Protein AF-A0A418JL03-F1 (afdb_monomer)

Organism: Staphylococcus hyicus (NCBI:txid1284)

Secondary structure (DSSP, 8-state):
-HHHHHHHHHHHHHHHHHHHHHHHGGG----------------------------HHHHHHHHHT--HHHHHHHHHHHHHHHHHHHHHHHHTHHHHHHHHHHHHHHHHHHHHHHHHHTT--HHHHHHHHHHHHHHHHHHHHHHHS--HHHHHHHHHSPPPP-S-HHHHHHHHHHHHHHHHHHHHHT-SS-HHHHHHHHHHHHHHHHHHHHHHHHSHHHHHHHHHHHHH-HHHHHHHHHHHHHHHHHHHHHHTHHHHHHHHHHHHHHHHHHTT----

Mean predicted aligned error: 14.3 Å

Sequence (276 aa):
MLESNLSIIASTLTIIGFFISIFIKQHSINNSQKINGNNNSIDNHQSFIINENNTYNDVKNLINNQNTENEWLNTFLILGVFLVTITLFIKFNHLIITISCLFTLITSFIIWTKLVKYHLSMRAFLFYAIKYILISSILLTGLFFNPVLVSNLENNLPPLDKSNSISFIISIFTMSTSTYTYLKNLGIPSYETFVIFFRFLSLIFIYLMLYDDIKKNSFLKKTAQFYKNTGRLFFSYFLLSLYLCSVLYLMHFYHFQGFTRTILNPVFDWLGIPHK

Solvent-accessible surface area (backbone atoms only — not comparable to full-atom values): 15772 Å² total; per-residue (Å²): 112,70,65,58,52,48,51,50,50,50,50,53,49,48,54,51,46,51,54,47,50,62,56,55,69,74,63,77,70,89,81,85,77,91,77,92,73,86,90,78,89,80,95,73,94,71,82,83,76,81,78,78,86,70,50,75,65,58,58,50,52,56,62,75,65,60,62,66,69,57,55,54,53,51,49,53,49,51,52,50,50,50,46,45,53,50,37,51,43,47,64,37,42,70,58,53,45,50,50,50,47,53,51,49,51,54,48,48,51,55,49,49,54,47,42,60,76,66,69,56,57,70,68,58,54,51,53,54,50,54,50,51,52,51,53,46,50,50,46,52,49,49,64,74,64,60,54,68,72,53,55,54,49,34,70,70,44,71,76,78,41,81,87,44,74,67,52,29,52,52,30,53,52,53,32,28,55,52,46,50,53,52,47,52,73,66,41,76,70,21,60,73,54,45,36,55,53,30,30,55,49,24,51,50,54,49,52,53,54,53,52,46,54,69,36,66,68,52,35,51,58,58,56,52,41,56,72,73,41,71,69,47,33,52,48,52,51,51,51,50,49,54,51,50,51,51,36,46,47,27,52,46,28,76,80,48,44,68,64,48,45,72,64,44,46,64,53,28,61,73,68,70,47,80,74,108

Radius of gyration: 25.37 Å; Cα contacts (8 Å, |Δi|>4): 147; chains: 1; bounding box: 67×66×54 Å

Nearest PDB structures (foldseek):
  8otz-assembly1_ET  TM=1.578E-01  e=9.272E+00  Bos taurus

Foldseek 3Di:
DVVVVVVVVVVVVVVVVVVVVVVVVVPPPDDDDDDDDDDDDDDDPDDPPPPPPQDPVNVVVVVVPPPCVVVVVVVVVVVLVVLLVLLVCLLCVLVLLVVLLVLLVVLLVLLVVVCVVVVHDVLLVVVSVVLSVLVNVLSVVLNVPPDPLSVVLNVPQDDADPPDPVSRVVSSVSSSVSSVVVVVVVPPPELSNLLSVLLVVLSVLSVVVSVLCSDPVSVVVLSVLCVPDPVSSVVSVVVSVVSSVSSSCSSPVVVVVVVVCVVCVVVCVVVVNDYD

pLDDT: mean 71.65, std 19.2, range [27.62, 95.81]

Structure (mmCIF, N/CA/C/O backbone):
data_AF-A0A418JL03-F1
#
_entry.id   AF-A0A418JL03-F1
#
loop_
_atom_site.group_PDB
_atom_site.id
_atom_site.type_symbol
_atom_site.label_atom_id
_atom_site.label_alt_id
_atom_site.label_comp_id
_atom_site.label_asym_id
_atom_site.label_entity_id
_atom_site.label_seq_id
_atom_site.pdbx_PDB_ins_code
_atom_site.Cartn_x
_atom_site.Cartn_y
_atom_site.Cartn_z
_atom_site.occupancy
_atom_site.B_iso_or_equiv
_atom_site.auth_seq_id
_atom_site.auth_comp_id
_atom_site.auth_asym_id
_atom_site.auth_atom_id
_atom_si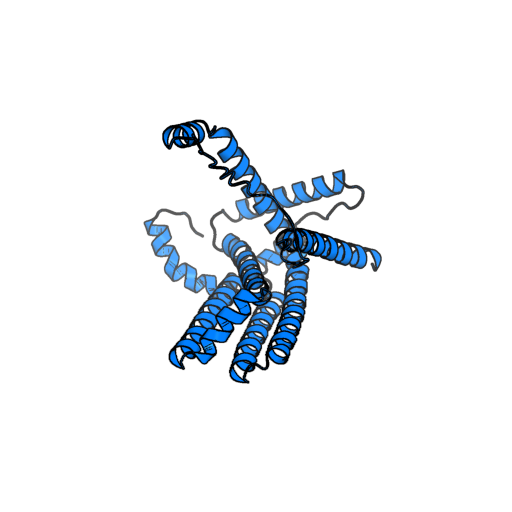te.pdbx_PDB_model_num
ATOM 1 N N . MET A 1 1 ? 25.463 16.126 3.967 1.00 44.91 1 MET A N 1
ATOM 2 C CA . MET A 1 1 ? 24.633 14.949 4.342 1.00 44.91 1 MET A CA 1
ATOM 3 C C . MET A 1 1 ? 23.456 15.329 5.248 1.00 44.91 1 MET A C 1
ATOM 5 O O . MET A 1 1 ? 22.342 14.913 4.958 1.00 44.91 1 MET A O 1
ATOM 9 N N . LEU A 1 2 ? 23.662 16.172 6.273 1.00 27.62 2 LEU A N 1
ATOM 10 C CA . LEU A 1 2 ? 22.590 16.688 7.143 1.00 27.62 2 LEU A CA 1
ATOM 11 C C . LEU A 1 2 ? 21.546 17.533 6.383 1.00 27.62 2 LEU A C 1
ATOM 13 O O . LEU A 1 2 ? 20.353 17.326 6.553 1.00 27.62 2 LEU A O 1
ATOM 17 N N . GLU A 1 3 ? 21.988 18.403 5.470 1.00 31.33 3 GLU A N 1
ATOM 18 C CA . GLU A 1 3 ? 21.116 19.264 4.645 1.00 31.33 3 GLU A CA 1
ATOM 19 C C . GLU A 1 3 ? 20.236 18.475 3.661 1.00 31.33 3 GLU A C 1
ATOM 21 O O . GLU A 1 3 ? 19.086 18.827 3.424 1.00 31.33 3 GLU A O 1
ATOM 26 N N . SER A 1 4 ? 20.741 17.348 3.149 1.00 41.50 4 SER A N 1
ATOM 27 C CA . SER A 1 4 ? 19.986 16.402 2.316 1.00 41.50 4 SER A CA 1
ATOM 28 C C . SER A 1 4 ? 18.828 15.791 3.104 1.00 41.50 4 SER A C 1
ATOM 30 O O . SER A 1 4 ? 17.689 15.808 2.643 1.00 41.50 4 SER A O 1
ATOM 32 N N . ASN A 1 5 ? 19.102 15.328 4.325 1.00 37.09 5 ASN A N 1
ATOM 33 C CA . ASN A 1 5 ? 18.085 14.751 5.198 1.00 37.09 5 ASN A CA 1
ATOM 34 C C . ASN A 1 5 ? 17.099 15.818 5.689 1.00 37.09 5 ASN A C 1
ATOM 36 O O . ASN A 1 5 ? 15.905 15.544 5.750 1.00 37.09 5 ASN A O 1
ATOM 40 N N . LEU A 1 6 ? 17.563 17.047 5.947 1.00 34.16 6 LEU A N 1
ATOM 41 C CA . LEU A 1 6 ? 16.697 18.180 6.276 1.00 34.16 6 LEU A CA 1
ATOM 42 C C . LEU A 1 6 ? 15.778 18.551 5.108 1.00 34.16 6 LEU A C 1
ATOM 44 O O . LEU A 1 6 ? 14.604 18.816 5.333 1.00 34.16 6 LEU A O 1
ATOM 48 N N . SER A 1 7 ? 16.281 18.521 3.868 1.00 29.69 7 SER A N 1
ATOM 49 C CA . SER A 1 7 ? 15.477 18.794 2.670 1.00 29.69 7 SER A CA 1
ATOM 50 C C . SER A 1 7 ? 14.419 17.716 2.434 1.00 29.69 7 SER A C 1
ATOM 52 O O . SER A 1 7 ? 13.283 18.031 2.092 1.00 29.69 7 SER A O 1
ATOM 54 N N . ILE A 1 8 ? 14.754 16.450 2.708 1.00 42.94 8 ILE A N 1
ATOM 55 C CA . ILE A 1 8 ? 13.818 15.329 2.629 1.00 42.94 8 ILE A CA 1
ATOM 56 C C . ILE A 1 8 ? 12.750 15.487 3.711 1.00 42.94 8 ILE A C 1
ATOM 58 O O . ILE A 1 8 ? 11.568 15.483 3.383 1.00 42.94 8 ILE A O 1
ATOM 62 N N . ILE A 1 9 ? 13.147 15.740 4.961 1.00 43.62 9 ILE A N 1
ATOM 63 C CA . ILE A 1 9 ? 12.225 15.986 6.078 1.00 43.62 9 ILE A CA 1
ATOM 64 C C . ILE A 1 9 ? 11.318 17.186 5.771 1.00 43.62 9 ILE A C 1
ATOM 66 O O . ILE A 1 9 ? 10.101 17.071 5.906 1.00 43.62 9 ILE A O 1
ATOM 70 N N . ALA A 1 10 ? 11.869 18.293 5.267 1.00 35.16 10 ALA A N 1
ATOM 71 C CA . ALA A 1 10 ? 11.123 19.487 4.877 1.00 35.16 10 ALA A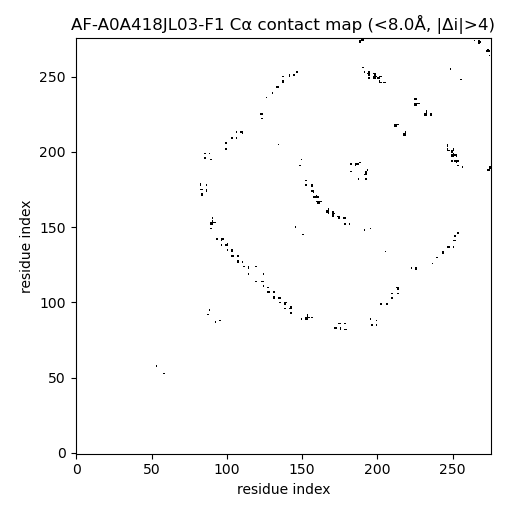 CA 1
ATOM 72 C C . ALA A 1 10 ? 10.156 19.224 3.712 1.00 35.16 10 ALA A C 1
ATOM 74 O O . 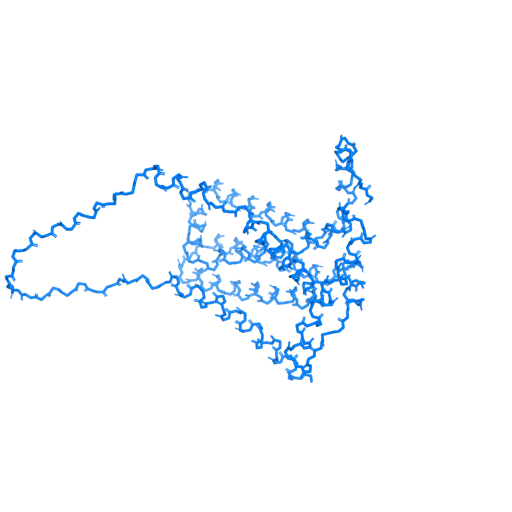ALA A 1 10 ? 9.028 19.716 3.745 1.00 35.16 10 ALA A O 1
ATOM 75 N N . SER A 1 11 ? 10.546 18.411 2.724 1.00 38.22 11 SER A N 1
ATOM 76 C CA . SER A 1 11 ? 9.683 18.009 1.604 1.00 38.22 11 SER A CA 1
ATOM 77 C C . SER A 1 11 ? 8.535 17.100 2.059 1.00 38.22 11 SER A C 1
ATOM 79 O O . SER A 1 11 ? 7.381 17.313 1.694 1.00 38.22 11 SER A O 1
ATOM 81 N N . THR A 1 12 ? 8.798 16.157 2.968 1.00 43.47 12 THR A N 1
ATOM 82 C CA . THR A 1 12 ? 7.741 15.356 3.595 1.00 43.47 12 THR A CA 1
ATOM 83 C C . THR A 1 12 ? 6.833 16.199 4.484 1.00 43.47 12 THR A C 1
ATOM 85 O O . THR A 1 12 ? 5.622 16.014 4.439 1.00 43.47 12 THR A O 1
ATOM 88 N N . LEU A 1 13 ? 7.367 17.171 5.231 1.00 41.66 13 LEU A N 1
ATOM 89 C CA . LEU A 1 13 ? 6.576 18.098 6.047 1.00 41.66 13 LEU A CA 1
ATOM 90 C C . LEU A 1 13 ? 5.724 19.045 5.199 1.00 41.66 13 LEU A C 1
ATOM 92 O O . LEU A 1 13 ? 4.607 19.354 5.599 1.00 41.66 13 LEU A O 1
ATOM 96 N N . THR A 1 14 ? 6.199 19.477 4.029 1.00 43.84 14 THR A N 1
ATOM 97 C CA . THR A 1 14 ? 5.410 20.310 3.105 1.00 43.84 14 THR A CA 1
ATOM 98 C C . THR A 1 14 ? 4.326 19.504 2.405 1.00 43.84 14 THR A C 1
ATOM 100 O O . THR A 1 14 ? 3.201 19.986 2.313 1.00 43.84 14 THR A O 1
ATOM 103 N N . ILE A 1 15 ? 4.598 18.259 2.004 1.00 44.50 15 ILE A N 1
ATOM 104 C CA . ILE A 1 15 ? 3.571 17.355 1.461 1.00 44.50 15 ILE A CA 1
ATOM 105 C C . ILE A 1 15 ? 2.514 17.047 2.533 1.00 44.50 15 ILE A C 1
ATOM 107 O O . ILE A 1 15 ? 1.319 17.204 2.288 1.00 44.50 15 ILE A O 1
ATOM 111 N N . ILE A 1 16 ? 2.935 16.693 3.752 1.00 45.38 16 ILE A N 1
ATOM 112 C CA . ILE A 1 16 ? 2.033 16.465 4.892 1.00 45.38 16 ILE A CA 1
ATOM 113 C C . ILE A 1 16 ? 1.256 17.747 5.229 1.00 45.38 16 ILE A C 1
ATOM 115 O O . ILE A 1 16 ? 0.049 17.684 5.444 1.00 45.38 16 ILE A O 1
ATOM 119 N N . GLY A 1 17 ? 1.905 18.912 5.210 1.00 30.44 17 GLY A N 1
ATOM 120 C CA . GLY A 1 17 ? 1.279 20.218 5.418 1.00 30.44 17 GLY A CA 1
ATOM 121 C C . GLY A 1 17 ? 0.245 20.567 4.346 1.00 30.44 17 GLY A C 1
ATOM 122 O O . GLY A 1 17 ? -0.810 21.109 4.671 1.00 30.44 17 GLY A O 1
ATOM 123 N N . PHE A 1 18 ? 0.487 20.191 3.089 1.00 36.41 18 PHE A N 1
ATOM 124 C CA . PHE A 1 18 ? -0.457 20.376 1.986 1.00 36.41 18 PHE A CA 1
ATOM 125 C C . PHE A 1 18 ? -1.703 19.498 2.168 1.00 36.41 18 PHE A C 1
ATOM 127 O O . PHE A 1 18 ? -2.827 19.995 2.081 1.00 36.41 18 PHE A O 1
ATOM 134 N N . PHE A 1 19 ? -1.524 18.225 2.539 1.00 43.59 19 PHE A N 1
ATOM 135 C CA . PHE A 1 19 ? -2.644 17.337 2.872 1.00 43.59 19 PHE A CA 1
ATOM 136 C C . PHE A 1 19 ? -3.404 17.805 4.120 1.00 43.59 19 PHE A C 1
ATOM 138 O O . PHE A 1 19 ? -4.634 17.817 4.115 1.00 43.59 19 PHE A O 1
ATOM 145 N N . ILE A 1 20 ? -2.706 18.256 5.167 1.00 48.84 20 ILE A N 1
ATOM 146 C CA . ILE A 1 20 ? -3.330 18.824 6.370 1.00 48.84 20 ILE A CA 1
ATOM 147 C C . ILE A 1 20 ? -4.126 20.086 6.024 1.00 48.84 20 ILE A C 1
ATOM 149 O O . ILE A 1 20 ? -5.249 20.220 6.494 1.00 48.84 20 ILE A O 1
ATOM 153 N N . SER A 1 21 ? -3.611 20.980 5.178 1.00 35.69 21 SER A N 1
ATOM 154 C CA . SER A 1 21 ? -4.315 22.205 4.772 1.00 35.69 21 SER A CA 1
ATOM 155 C C . SER A 1 21 ? -5.593 21.899 3.980 1.00 35.69 21 SER A C 1
ATOM 157 O O . SER A 1 21 ? -6.643 22.489 4.244 1.00 35.69 21 SER A O 1
ATOM 159 N N . ILE A 1 22 ? -5.555 20.891 3.099 1.00 43.62 22 ILE A N 1
ATOM 160 C CA . ILE A 1 22 ? -6.742 20.377 2.397 1.00 43.62 22 ILE A CA 1
ATOM 161 C C . ILE A 1 22 ? -7.769 19.794 3.390 1.00 43.62 22 ILE A C 1
ATOM 163 O O . ILE A 1 22 ? -8.970 20.010 3.222 1.00 43.62 22 ILE A O 1
ATOM 167 N N . PHE A 1 23 ? -7.324 19.128 4.465 1.00 42.75 23 PHE A N 1
ATOM 168 C CA . PHE A 1 23 ? -8.217 18.575 5.495 1.00 42.75 23 PHE A CA 1
ATOM 169 C C . PHE A 1 23 ? -8.718 19.592 6.529 1.00 42.75 23 PHE A C 1
ATOM 171 O O . PHE A 1 23 ? -9.845 19.460 7.005 1.00 42.75 23 PHE A O 1
ATOM 178 N N . ILE A 1 24 ? -7.942 20.629 6.853 1.00 41.91 24 ILE A N 1
ATOM 179 C CA . ILE A 1 24 ? -8.365 21.716 7.748 1.00 41.91 24 ILE A CA 1
ATOM 180 C C . ILE A 1 24 ? -9.411 22.595 7.052 1.00 41.91 24 ILE A C 1
ATOM 182 O O . ILE A 1 24 ? -10.383 23.002 7.691 1.00 41.91 24 ILE A O 1
ATOM 186 N N . LYS A 1 25 ? -9.304 22.802 5.730 1.00 33.47 25 LYS A N 1
ATOM 187 C CA . LYS A 1 25 ? -10.313 23.557 4.968 1.00 33.47 25 LYS A CA 1
ATOM 188 C C . LYS A 1 25 ? -11.694 22.884 4.952 1.00 33.47 25 LYS A C 1
ATOM 190 O O . LYS A 1 25 ? -12.693 23.572 4.777 1.00 33.47 25 LYS A O 1
ATOM 195 N N . GLN A 1 26 ? -11.774 21.574 5.211 1.00 38.94 26 GLN A N 1
ATOM 196 C CA . GLN A 1 26 ? -13.041 20.838 5.331 1.00 38.94 26 GLN A CA 1
ATOM 197 C C . GLN A 1 26 ? -13.715 20.932 6.714 1.00 38.94 26 GLN A C 1
ATOM 199 O O . GLN A 1 26 ? -14.817 20.409 6.876 1.00 38.94 26 GLN A O 1
ATOM 204 N N . HIS A 1 27 ? -13.118 21.618 7.699 1.00 40.12 27 HIS A N 1
ATOM 205 C CA . HIS A 1 27 ? -13.672 21.714 9.058 1.00 40.12 27 HIS A CA 1
ATOM 206 C C . HIS A 1 27 ? -14.092 23.115 9.526 1.00 40.12 27 HIS A C 1
ATOM 208 O O . HIS A 1 27 ? -14.470 23.268 10.686 1.00 40.12 27 HIS A O 1
ATOM 214 N N . SER A 1 28 ? -14.184 24.105 8.636 1.00 35.03 28 SER A N 1
ATOM 215 C CA . SER A 1 28 ? -14.931 25.342 8.924 1.00 35.03 28 SER A CA 1
ATOM 216 C C . SER A 1 28 ? -16.444 25.117 8.772 1.00 35.03 28 SER A C 1
ATOM 218 O O . SER A 1 28 ? -17.108 25.736 7.941 1.00 35.03 28 SER A O 1
ATOM 220 N N . ILE A 1 29 ? -17.005 24.207 9.571 1.00 35.62 29 ILE A N 1
ATOM 221 C CA . ILE A 1 29 ? -18.441 24.220 9.850 1.00 35.62 29 ILE A CA 1
ATOM 222 C C . ILE A 1 29 ? -18.633 25.300 10.910 1.00 35.62 29 ILE A C 1
ATOM 224 O O . ILE A 1 29 ? -18.334 25.087 12.085 1.00 35.62 29 ILE A O 1
ATOM 228 N N . ASN A 1 30 ? -19.095 26.469 10.466 1.00 35.06 30 ASN A N 1
ATOM 229 C CA . ASN A 1 30 ? -19.623 27.515 11.331 1.00 35.06 30 ASN A CA 1
ATOM 230 C C . ASN A 1 30 ? -20.710 26.900 12.213 1.00 35.06 30 ASN A C 1
ATOM 232 O O . ASN A 1 30 ? -21.786 26.567 11.724 1.00 35.06 30 ASN A O 1
ATOM 236 N N . ASN A 1 31 ? -20.429 26.729 13.502 1.00 37.56 31 ASN A N 1
ATOM 237 C CA . ASN A 1 31 ? -21.477 26.504 14.483 1.00 37.56 31 ASN A CA 1
ATOM 238 C C . ASN A 1 31 ? -21.058 26.987 15.870 1.00 37.56 31 ASN A C 1
ATOM 240 O O . ASN A 1 31 ? -20.291 26.334 16.574 1.00 37.56 31 ASN A O 1
ATOM 244 N N . SER A 1 32 ? -21.605 28.148 16.226 1.00 35.34 32 SER A N 1
ATOM 245 C CA . SER A 1 32 ? -22.095 28.616 17.536 1.00 35.34 32 SER A CA 1
ATOM 246 C C . SER A 1 32 ? -21.913 30.146 17.550 1.00 35.34 32 SER A C 1
ATOM 248 O O . SER A 1 32 ? -20.909 30.640 17.066 1.00 35.34 32 SER A O 1
ATOM 250 N N . GLN A 1 33 ? -22.853 30.979 17.986 1.00 29.50 33 GLN A N 1
ATOM 251 C CA . GLN A 1 33 ? -23.624 30.883 19.216 1.00 29.50 33 GLN A CA 1
ATOM 252 C C . GLN A 1 33 ? -24.978 31.598 19.070 1.00 29.50 33 GLN A C 1
ATOM 254 O O . GLN A 1 33 ? -25.062 32.708 18.552 1.00 29.50 33 GLN A O 1
ATOM 259 N N . LYS A 1 34 ? -26.031 30.981 19.618 1.00 41.28 34 LYS A N 1
ATOM 260 C CA . LYS A 1 34 ? -27.209 31.706 20.103 1.00 41.28 34 LYS A CA 1
ATOM 261 C C . LYS A 1 34 ? -26.754 32.644 21.222 1.00 41.28 34 LYS A C 1
ATOM 263 O O . LYS A 1 34 ? -26.300 32.161 22.257 1.00 41.28 34 LYS A O 1
ATOM 268 N N . ILE A 1 35 ? -26.945 33.945 21.038 1.00 32.19 35 ILE A N 1
ATOM 269 C CA . ILE A 1 35 ? -27.072 34.896 22.141 1.00 32.19 35 ILE A CA 1
ATOM 270 C C . ILE A 1 35 ? -28.553 35.267 22.191 1.00 32.19 35 ILE A C 1
ATOM 272 O O . ILE A 1 35 ? -29.050 35.980 21.326 1.00 32.19 35 ILE A O 1
ATOM 276 N N . ASN A 1 36 ? -29.263 34.732 23.185 1.00 37.22 36 ASN A N 1
ATOM 277 C CA . ASN A 1 36 ? -30.541 35.293 23.605 1.00 37.22 36 ASN A CA 1
ATOM 278 C C . ASN A 1 36 ? -30.226 36.553 24.419 1.00 37.22 36 ASN A C 1
ATOM 280 O O . ASN A 1 36 ? -29.749 36.457 25.548 1.00 37.22 36 ASN A O 1
ATOM 284 N N . GLY A 1 37 ? -30.486 37.713 23.822 1.00 30.53 37 GLY A N 1
ATOM 285 C CA . GLY A 1 37 ? -30.529 39.022 24.463 1.00 30.53 37 GLY A CA 1
ATOM 286 C C . GLY A 1 37 ? -31.824 39.714 24.038 1.00 30.53 37 GLY A C 1
ATOM 287 O O . GLY A 1 37 ? -32.214 39.650 22.880 1.00 30.53 37 GLY A O 1
ATOM 288 N N . ASN A 1 38 ? -32.520 40.268 25.016 1.00 35.31 38 ASN A N 1
ATOM 289 C CA . ASN A 1 38 ? -33.939 40.605 25.039 1.00 35.31 38 ASN A CA 1
ATOM 290 C C . ASN A 1 38 ? -34.387 41.771 24.118 1.00 35.31 38 ASN A C 1
ATOM 292 O O . ASN A 1 38 ? -33.626 42.706 23.903 1.00 35.31 38 ASN A O 1
ATOM 296 N N . ASN A 1 39 ? -35.672 41.728 23.727 1.00 41.69 39 ASN A N 1
ATOM 297 C CA . ASN A 1 39 ? -36.597 42.817 23.350 1.00 41.69 39 ASN A CA 1
ATOM 298 C C . ASN A 1 39 ? -36.205 43.857 22.279 1.00 41.69 39 ASN A C 1
ATOM 300 O O . ASN A 1 39 ? -35.607 44.881 22.590 1.00 41.69 39 ASN A O 1
ATOM 304 N N . ASN A 1 40 ? -36.722 43.695 21.056 1.00 37.00 40 ASN A N 1
ATOM 305 C CA . ASN A 1 40 ? -37.878 44.440 20.514 1.00 37.00 40 ASN A CA 1
ATOM 306 C C . ASN A 1 40 ? -37.927 44.338 18.981 1.00 37.00 40 ASN A C 1
ATOM 308 O O . ASN A 1 40 ? -36.906 44.465 18.321 1.00 37.00 40 ASN A O 1
ATOM 312 N N . SER A 1 41 ? -39.154 44.189 18.467 1.00 43.59 41 SER A N 1
ATOM 313 C CA . SER A 1 41 ? -39.628 44.507 17.109 1.00 43.59 41 SER A CA 1
ATOM 314 C C . SER A 1 41 ? -38.827 43.983 15.909 1.00 43.59 41 SER A C 1
ATOM 316 O O . SER A 1 41 ? -37.722 44.438 15.639 1.00 43.59 41 SER A O 1
ATOM 318 N N . ILE A 1 42 ? -39.474 43.145 15.098 1.00 34.75 42 ILE A N 1
ATOM 319 C CA . ILE A 1 42 ? -39.855 43.427 13.699 1.00 34.75 42 ILE A CA 1
ATOM 320 C C . ILE A 1 42 ? -40.356 42.096 13.121 1.00 34.75 42 ILE A C 1
ATOM 322 O O . ILE A 1 42 ? -39.578 41.172 12.887 1.00 34.75 42 ILE A O 1
ATOM 326 N N . ASP A 1 43 ? -41.668 42.003 12.906 1.00 45.38 43 ASP A N 1
ATOM 327 C CA . ASP A 1 43 ? -42.237 41.010 12.001 1.00 45.38 43 ASP A CA 1
ATOM 328 C C . ASP A 1 43 ? -41.741 41.327 10.589 1.00 45.38 43 ASP A C 1
ATOM 330 O O . ASP A 1 43 ? -42.122 42.334 9.999 1.00 45.38 43 ASP A O 1
ATOM 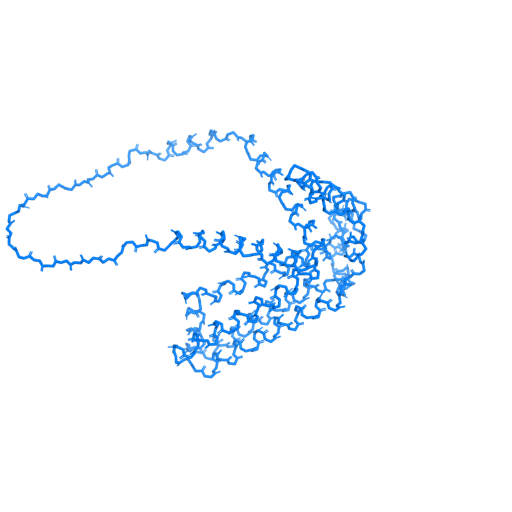334 N N . ASN A 1 44 ? -40.886 40.466 10.044 1.00 37.72 44 ASN A N 1
ATOM 335 C CA . ASN A 1 44 ? -40.641 40.401 8.610 1.00 37.72 44 ASN A CA 1
ATOM 336 C C . ASN A 1 44 ? -40.579 38.933 8.192 1.00 37.72 44 ASN A C 1
ATOM 338 O O . ASN A 1 44 ? -39.520 38.308 8.122 1.00 37.72 44 ASN A O 1
ATOM 342 N N . HIS A 1 45 ? -41.750 38.382 7.881 1.00 42.44 45 HIS A N 1
ATOM 343 C CA . HIS A 1 45 ? -41.854 37.209 7.026 1.00 42.44 45 HIS A CA 1
ATOM 344 C C . HIS A 1 45 ? -41.469 37.606 5.592 1.00 42.44 45 HIS A C 1
ATOM 346 O O . HIS A 1 45 ? -42.317 37.940 4.772 1.00 42.44 45 HIS A O 1
ATOM 352 N N . GLN A 1 46 ? -40.177 37.541 5.275 1.00 37.97 46 GLN A N 1
ATOM 353 C CA . GLN A 1 46 ? -39.712 37.353 3.902 1.00 37.97 46 GLN A CA 1
ATOM 354 C C . GLN A 1 46 ? -39.161 35.936 3.779 1.00 37.97 46 GLN A C 1
ATOM 356 O O . GLN A 1 46 ? -38.001 35.653 4.075 1.00 37.97 46 GLN A O 1
ATOM 361 N N . SER A 1 47 ? -40.025 35.018 3.348 1.00 36.03 47 SER A N 1
ATOM 362 C CA . SER A 1 47 ? -39.590 33.735 2.814 1.00 36.03 47 SER A CA 1
ATOM 363 C C . SER A 1 47 ? -38.866 33.989 1.491 1.00 36.03 47 SER A C 1
ATOM 365 O O . SER A 1 47 ? -39.505 34.256 0.473 1.00 36.03 47 SER A O 1
ATOM 367 N N . PHE A 1 48 ? -37.538 33.901 1.492 1.00 33.62 48 PHE A N 1
ATOM 368 C CA . PHE A 1 48 ? -36.786 33.725 0.255 1.00 33.62 48 PHE A CA 1
ATOM 369 C C . PHE A 1 48 ? -37.078 32.322 -0.282 1.00 33.62 48 PHE A C 1
ATOM 371 O O . PHE A 1 48 ? -36.479 31.336 0.142 1.00 33.62 48 PHE A O 1
ATOM 378 N N . ILE A 1 49 ? -38.034 32.235 -1.202 1.00 37.41 49 ILE A N 1
ATOM 379 C CA . ILE A 1 49 ? -38.176 31.082 -2.085 1.00 37.41 49 ILE A CA 1
ATOM 380 C C . ILE A 1 49 ? -37.144 31.284 -3.194 1.00 37.41 49 ILE A C 1
ATOM 382 O O . ILE A 1 49 ? -37.314 32.134 -4.066 1.00 37.41 49 ILE A O 1
ATOM 386 N N . ILE A 1 50 ? -36.046 30.532 -3.141 1.00 38.81 50 ILE A N 1
ATOM 387 C CA . ILE A 1 50 ? -35.148 30.394 -4.286 1.00 38.81 50 ILE A CA 1
ATOM 388 C C . ILE A 1 50 ? -35.835 29.410 -5.234 1.00 38.81 50 ILE A C 1
ATOM 390 O O . ILE A 1 50 ? -35.754 28.200 -5.042 1.00 38.81 50 ILE A O 1
ATOM 394 N N . ASN A 1 51 ? -36.554 29.924 -6.232 1.00 40.81 51 ASN A N 1
ATOM 395 C CA . ASN A 1 51 ? -36.961 29.108 -7.371 1.00 40.81 51 ASN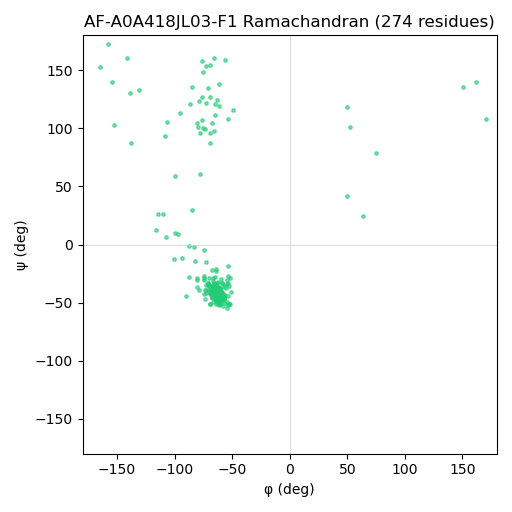 A CA 1
ATOM 396 C C . ASN A 1 51 ? -35.716 28.863 -8.234 1.00 40.81 51 ASN A C 1
ATOM 398 O O . ASN A 1 51 ? -35.312 29.729 -9.010 1.00 40.81 51 ASN A O 1
ATOM 402 N N . GLU A 1 52 ? -35.097 27.689 -8.092 1.00 40.28 52 GLU A N 1
ATOM 403 C CA . GLU A 1 52 ? -34.165 27.172 -9.097 1.00 40.28 52 GLU A CA 1
ATOM 404 C C . GLU A 1 52 ? -34.955 26.878 -10.377 1.00 40.28 52 GLU A C 1
ATOM 406 O O . GLU A 1 52 ? -35.598 25.843 -10.518 1.00 40.28 52 GLU A O 1
ATOM 411 N N . ASN A 1 53 ? -34.919 27.818 -11.317 1.00 46.00 53 ASN A N 1
ATOM 412 C CA . ASN A 1 53 ? -35.594 27.716 -12.610 1.00 46.00 53 ASN A CA 1
ATOM 413 C C . ASN A 1 53 ? -34.759 26.951 -13.656 1.00 46.00 53 ASN A C 1
ATOM 415 O O . ASN A 1 53 ? -34.864 27.229 -14.846 1.00 46.00 53 ASN A O 1
ATOM 419 N N . ASN A 1 54 ? -33.925 25.999 -13.231 1.00 47.00 54 ASN A N 1
ATOM 420 C CA . ASN A 1 54 ? -33.193 25.141 -14.159 1.00 47.00 54 ASN A CA 1
ATOM 421 C C . ASN A 1 54 ? -33.980 23.849 -14.347 1.00 47.00 54 ASN A C 1
ATOM 423 O O . ASN A 1 54 ? -34.131 23.049 -13.422 1.00 47.00 54 ASN A O 1
ATOM 427 N N . THR A 1 55 ? -34.498 23.640 -15.553 1.00 54.94 55 THR A N 1
ATOM 428 C CA . THR A 1 55 ? -35.186 22.393 -15.880 1.00 54.94 55 THR A CA 1
ATOM 429 C C . THR A 1 55 ? -34.173 21.270 -16.108 1.00 54.94 55 THR A C 1
ATOM 431 O O . THR A 1 55 ? -33.013 21.499 -16.449 1.00 54.94 55 THR A O 1
ATOM 434 N N . TYR A 1 56 ? -34.610 20.015 -15.971 1.00 51.22 56 TYR A N 1
ATOM 435 C CA . TYR A 1 56 ? -33.796 18.836 -16.303 1.00 51.22 56 TYR A CA 1
ATOM 436 C C . TYR A 1 56 ? -33.189 18.911 -17.721 1.00 51.22 56 TYR A C 1
ATOM 438 O O . TYR A 1 56 ? -32.093 18.403 -17.956 1.00 51.22 56 TYR A O 1
ATOM 446 N N . ASN A 1 57 ? -33.858 19.600 -18.653 1.00 57.59 57 ASN A N 1
ATOM 447 C CA . ASN A 1 57 ? -33.366 19.822 -20.011 1.00 57.59 57 ASN A CA 1
ATOM 448 C C . ASN A 1 57 ? -32.172 20.792 -20.082 1.00 57.59 57 ASN A C 1
ATOM 450 O O . ASN A 1 57 ? -31.316 20.606 -20.945 1.00 57.59 57 ASN A O 1
ATOM 454 N N . ASP A 1 58 ? -32.051 21.749 -19.159 1.00 54.53 58 ASP A N 1
ATOM 455 C CA . ASP A 1 58 ? -30.905 22.670 -19.090 1.00 54.53 58 ASP A CA 1
ATOM 456 C C . ASP A 1 58 ? -29.645 21.953 -18.583 1.00 54.53 58 ASP A C 1
ATOM 458 O O . ASP A 1 58 ? -28.555 22.118 -19.133 1.00 54.53 58 ASP A O 1
ATOM 462 N N . VAL A 1 59 ? -29.802 21.055 -17.602 1.00 53.44 59 VAL A N 1
ATOM 463 C CA . VAL A 1 59 ? -28.718 20.181 -17.114 1.00 53.44 59 VAL A CA 1
ATOM 464 C C . VAL A 1 59 ? -28.324 19.146 -18.175 1.00 53.44 59 VAL A C 1
ATOM 466 O O . VAL A 1 59 ? -27.139 18.891 -18.388 1.00 53.44 59 VAL A O 1
ATOM 469 N N . LYS A 1 60 ? -29.297 18.585 -18.901 1.00 50.16 60 LYS A N 1
ATOM 470 C CA . LYS A 1 60 ? -29.055 17.635 -19.998 1.00 50.16 60 LYS A CA 1
ATOM 471 C C . LYS A 1 60 ? -28.322 18.279 -21.184 1.00 50.16 60 LYS A C 1
ATOM 473 O O . LYS A 1 60 ? -27.443 17.644 -21.763 1.00 50.16 60 LYS A O 1
ATOM 478 N N . ASN A 1 61 ? -28.623 19.538 -21.511 1.00 52.69 61 ASN A N 1
ATOM 479 C CA . ASN A 1 61 ? -27.909 20.290 -22.548 1.00 52.69 61 ASN A CA 1
ATOM 480 C C . ASN A 1 61 ? -26.478 20.667 -22.129 1.00 52.69 61 ASN A C 1
ATOM 482 O O . ASN A 1 61 ? -25.588 20.650 -22.974 1.00 52.69 61 ASN A O 1
ATOM 486 N N . LEU A 1 62 ? -26.225 20.929 -20.841 1.00 53.00 62 LEU A N 1
ATOM 487 C CA . LEU A 1 62 ? -24.869 21.130 -20.308 1.00 53.00 62 LEU A CA 1
ATOM 488 C C . LEU A 1 62 ? -24.012 19.854 -20.357 1.00 53.00 62 LEU A C 1
ATOM 490 O O . LEU A 1 62 ? -22.818 19.939 -20.632 1.00 53.00 62 LEU A O 1
ATOM 494 N N . ILE A 1 63 ? -24.613 18.681 -20.136 1.00 52.88 63 ILE A N 1
ATOM 495 C CA . ILE A 1 63 ? -23.930 17.378 -20.238 1.00 52.88 63 ILE A CA 1
ATOM 496 C C . ILE A 1 63 ? -23.598 17.040 -21.702 1.00 52.88 63 ILE A C 1
ATOM 498 O O . ILE A 1 63 ? -22.508 16.556 -21.984 1.00 52.88 63 ILE A O 1
ATOM 502 N N . ASN A 1 64 ? -24.486 17.362 -22.649 1.00 49.62 64 ASN A N 1
ATOM 503 C CA . ASN A 1 64 ? -24.247 17.131 -24.080 1.00 49.62 64 ASN A CA 1
ATOM 504 C C . ASN A 1 64 ? -23.213 18.083 -24.713 1.00 49.62 64 ASN A C 1
ATOM 506 O O . ASN A 1 64 ? -22.739 17.800 -25.810 1.00 49.62 64 ASN A O 1
ATOM 510 N N . ASN A 1 65 ? -22.863 19.189 -24.047 1.00 46.66 65 ASN A N 1
ATOM 511 C CA . ASN A 1 65 ? -21.885 20.173 -24.529 1.00 46.66 65 ASN A CA 1
ATOM 512 C C . ASN A 1 65 ? -20.489 20.001 -23.896 1.00 46.66 65 ASN A C 1
ATOM 514 O O . ASN A 1 65 ? -19.624 20.867 -24.043 1.00 46.66 65 ASN A O 1
ATOM 518 N N . GLN A 1 66 ? -20.252 18.905 -23.166 1.00 47.38 66 GLN A N 1
ATOM 519 C CA . GLN A 1 66 ? -18.914 18.563 -22.692 1.00 47.38 66 GLN A CA 1
ATOM 520 C C . GLN A 1 66 ? -18.092 18.011 -23.861 1.00 47.38 66 GLN A C 1
ATOM 522 O O . GLN A 1 66 ? -18.214 16.851 -24.240 1.00 47.38 66 GLN A O 1
ATOM 527 N N . ASN A 1 67 ? -17.247 18.871 -24.435 1.00 48.44 67 ASN A N 1
ATOM 528 C CA . ASN A 1 67 ? -16.225 18.484 -25.402 1.00 48.44 67 ASN A CA 1
ATOM 529 C C . ASN A 1 67 ? -15.412 17.292 -24.867 1.00 48.44 67 ASN A C 1
ATOM 531 O O . ASN A 1 67 ? -14.645 17.430 -23.910 1.00 48.44 67 ASN A O 1
ATOM 535 N N . THR A 1 68 ? -15.510 16.151 -25.549 1.00 53.09 68 THR A N 1
ATOM 536 C CA . THR A 1 68 ? -14.685 14.951 -25.333 1.00 53.09 68 THR A CA 1
ATOM 537 C C . THR A 1 68 ? -13.176 15.232 -25.393 1.00 53.09 68 THR A C 1
ATOM 539 O O . THR A 1 68 ? -12.390 14.453 -24.862 1.00 53.09 68 THR A O 1
ATOM 542 N N . GLU A 1 69 ? -12.735 16.357 -25.973 1.00 50.25 69 GLU A N 1
ATOM 543 C CA . GLU A 1 69 ? -11.324 16.788 -25.973 1.00 50.25 69 GLU A CA 1
ATOM 544 C C . GLU A 1 69 ? -10.731 16.936 -24.563 1.00 50.25 69 GLU A C 1
ATOM 546 O O . GLU A 1 69 ? -9.576 16.564 -24.338 1.00 50.25 69 GLU A O 1
ATOM 551 N N . ASN A 1 70 ? -11.517 17.410 -23.590 1.00 55.56 70 ASN A N 1
ATOM 552 C CA . ASN A 1 70 ? -11.036 17.557 -22.216 1.00 55.56 70 ASN A CA 1
ATOM 553 C C . ASN A 1 70 ? -10.924 16.214 -21.486 1.00 55.56 70 ASN A C 1
ATOM 555 O O . ASN A 1 70 ? -10.082 16.080 -20.601 1.00 55.56 70 ASN A O 1
ATOM 559 N N . GLU A 1 71 ? -11.716 15.205 -21.852 1.00 53.31 71 GLU A N 1
ATOM 560 C CA . GLU A 1 71 ? -11.649 13.881 -21.222 1.00 53.31 71 GLU A CA 1
ATOM 561 C C . GLU A 1 71 ? -10.364 13.141 -21.599 1.00 53.31 71 GLU A C 1
ATOM 563 O O . GLU A 1 71 ? -9.699 12.571 -20.728 1.00 53.31 71 GLU A O 1
ATOM 568 N N . TRP A 1 72 ? -9.957 13.205 -22.871 1.00 54.19 72 TRP A N 1
ATOM 569 C CA . TRP A 1 72 ? -8.697 12.616 -23.328 1.00 54.19 72 TRP A CA 1
ATOM 570 C C . TRP A 1 72 ? -7.490 13.311 -22.699 1.00 54.19 72 TRP A C 1
ATOM 572 O O . TRP A 1 72 ? -6.615 12.633 -22.160 1.00 54.19 72 TRP A O 1
ATOM 582 N N . LEU A 1 73 ? -7.460 14.648 -22.685 1.00 49.97 73 LEU A N 1
ATOM 583 C CA . LEU A 1 73 ? -6.400 15.416 -22.020 1.00 49.97 73 LEU A CA 1
ATOM 584 C C . LEU A 1 73 ? -6.311 15.103 -20.523 1.00 49.97 73 LEU A C 1
ATOM 586 O O . LEU A 1 73 ? -5.215 14.891 -20.003 1.00 49.97 73 LEU A O 1
ATOM 590 N N . ASN A 1 74 ? -7.451 15.013 -19.837 1.00 50.12 74 ASN A N 1
ATOM 591 C CA . ASN A 1 74 ? -7.490 14.663 -18.421 1.00 50.12 74 ASN A CA 1
ATOM 592 C C . ASN A 1 74 ? -7.002 13.220 -18.191 1.00 50.12 74 ASN A C 1
ATOM 594 O O . ASN A 1 74 ? -6.234 12.964 -17.268 1.00 50.12 74 ASN A O 1
ATOM 598 N N . THR A 1 75 ? -7.349 12.288 -19.083 1.00 54.94 75 THR A N 1
ATOM 599 C CA . THR A 1 75 ? -6.871 10.896 -19.035 1.00 54.94 75 THR A CA 1
ATOM 600 C C . THR A 1 75 ? -5.358 10.805 -19.248 1.00 54.94 75 THR A C 1
ATOM 602 O O . THR A 1 75 ? -4.673 10.130 -18.478 1.00 54.94 75 THR A O 1
ATOM 605 N N . PHE A 1 76 ? -4.804 11.524 -20.231 1.00 62.81 76 PHE A N 1
ATOM 606 C CA . PHE A 1 76 ? -3.356 11.588 -20.462 1.00 62.81 76 PHE A CA 1
ATOM 607 C C . PHE A 1 76 ? -2.606 12.233 -19.291 1.00 62.81 76 PHE A C 1
ATOM 609 O O . PHE A 1 76 ? -1.548 11.738 -18.899 1.00 62.81 76 PHE A O 1
ATOM 616 N N . LEU A 1 77 ? -3.161 13.291 -18.692 1.00 61.19 77 LEU A N 1
ATOM 617 C CA . LEU A 1 77 ? -2.600 13.919 -17.494 1.00 61.19 77 LEU A CA 1
ATOM 618 C C . LEU A 1 77 ? -2.596 12.959 -16.302 1.00 61.19 77 LEU A C 1
ATOM 620 O O . LEU A 1 77 ? -1.570 12.825 -15.639 1.00 61.19 77 LEU A O 1
ATOM 624 N N . ILE A 1 78 ? -3.696 12.245 -16.056 1.00 62.41 78 ILE A N 1
ATOM 625 C CA . ILE A 1 78 ? -3.789 11.242 -14.984 1.00 62.41 78 ILE A CA 1
ATOM 626 C C . ILE A 1 78 ? -2.762 10.126 -15.199 1.00 62.41 78 ILE A C 1
ATOM 628 O O . ILE A 1 78 ? -2.066 9.742 -14.257 1.00 62.41 78 ILE A O 1
ATOM 632 N N . LEU A 1 79 ? -2.620 9.637 -16.433 1.00 63.91 79 LEU A N 1
ATOM 633 C CA . LEU A 1 79 ? -1.673 8.575 -16.776 1.00 63.91 79 LEU A CA 1
ATOM 634 C C . LEU A 1 79 ? -0.216 9.052 -16.633 1.00 63.91 79 LEU A C 1
ATOM 636 O O . LEU A 1 79 ? 0.624 8.321 -16.106 1.00 63.91 79 LEU A O 1
ATOM 640 N N . GLY A 1 80 ? 0.066 10.307 -16.998 1.00 63.31 80 GLY A N 1
ATOM 641 C CA . GLY A 1 80 ? 1.357 10.958 -16.766 1.00 63.31 80 GLY A CA 1
ATOM 642 C C . GLY A 1 80 ? 1.685 11.118 -15.278 1.00 63.31 80 GLY A C 1
ATOM 643 O O . GLY A 1 80 ? 2.772 10.742 -14.841 1.00 63.31 80 GLY A O 1
ATOM 644 N N . VAL A 1 81 ? 0.736 11.599 -14.470 1.00 70.00 81 VAL A N 1
ATOM 645 C CA . VAL A 1 81 ? 0.900 11.732 -13.011 1.00 70.00 81 VAL A CA 1
ATOM 646 C C . VAL A 1 81 ? 1.107 10.367 -12.357 1.00 70.00 81 VAL A C 1
ATOM 648 O O . VAL A 1 81 ? 1.967 10.220 -11.486 1.00 70.00 81 VAL A O 1
ATOM 651 N N . PHE A 1 82 ? 0.368 9.348 -12.793 1.00 71.00 82 PHE A N 1
ATOM 652 C CA . PHE A 1 82 ? 0.524 7.981 -12.305 1.00 71.00 82 PHE A CA 1
ATOM 653 C C . PHE A 1 82 ? 1.926 7.427 -12.595 1.00 71.00 82 PHE A C 1
ATOM 655 O O . PHE A 1 82 ? 2.576 6.896 -11.692 1.00 71.00 82 PHE A O 1
ATOM 662 N N . LEU A 1 83 ? 2.433 7.630 -13.816 1.00 74.62 83 LEU A N 1
ATOM 663 C CA . LEU A 1 83 ? 3.785 7.232 -14.212 1.00 74.62 83 LEU A CA 1
ATOM 664 C C . LEU A 1 83 ? 4.859 7.923 -13.357 1.00 74.62 83 LEU A C 1
ATOM 666 O O . LEU A 1 83 ? 5.770 7.260 -12.858 1.00 74.62 83 LEU A O 1
ATOM 670 N N . VAL A 1 84 ? 4.736 9.237 -13.144 1.00 72.50 84 VAL A N 1
ATOM 671 C CA . VAL A 1 84 ? 5.649 10.009 -12.282 1.00 72.50 84 VAL A CA 1
ATOM 672 C C . VAL A 1 84 ? 5.612 9.476 -10.848 1.00 72.50 84 VAL A C 1
ATOM 674 O O . VAL A 1 84 ? 6.656 9.277 -10.228 1.00 72.50 84 VAL A O 1
ATOM 677 N N . THR A 1 85 ? 4.421 9.180 -10.329 1.00 75.06 85 THR A N 1
ATOM 678 C CA . THR A 1 85 ? 4.245 8.681 -8.959 1.00 75.06 85 THR A CA 1
ATOM 679 C C . THR A 1 85 ? 4.905 7.315 -8.769 1.00 75.06 85 THR A C 1
ATOM 681 O O . THR A 1 85 ? 5.605 7.099 -7.781 1.00 75.06 85 THR A O 1
ATOM 684 N N . ILE A 1 86 ? 4.749 6.409 -9.736 1.00 77.94 86 ILE A N 1
ATOM 685 C CA . ILE A 1 86 ? 5.400 5.093 -9.711 1.00 77.94 86 ILE A CA 1
ATOM 686 C C . ILE A 1 86 ? 6.913 5.212 -9.865 1.00 77.94 86 ILE A C 1
ATOM 688 O O . ILE A 1 86 ? 7.654 4.515 -9.179 1.00 77.94 86 ILE A O 1
ATOM 692 N N . THR A 1 87 ? 7.379 6.117 -10.721 1.00 79.06 87 THR A N 1
ATOM 693 C CA . THR A 1 87 ? 8.810 6.385 -10.910 1.00 79.06 87 THR A CA 1
ATOM 694 C C . THR A 1 87 ? 9.460 6.836 -9.604 1.00 79.06 87 THR A C 1
ATOM 696 O O . THR A 1 87 ? 10.486 6.291 -9.193 1.00 79.06 87 THR A O 1
ATOM 699 N N . LEU A 1 88 ? 8.833 7.789 -8.907 1.00 81.50 88 LEU A N 1
ATOM 700 C CA . LEU A 1 88 ? 9.281 8.233 -7.588 1.00 81.50 88 LEU A CA 1
ATOM 701 C C . LEU A 1 88 ? 9.189 7.109 -6.554 1.00 81.50 88 LEU A C 1
ATOM 703 O O . LEU A 1 88 ? 10.095 6.967 -5.733 1.00 81.50 88 LEU A O 1
ATOM 707 N N . PHE A 1 89 ? 8.138 6.286 -6.616 1.00 82.94 89 PHE A N 1
ATOM 708 C CA . PHE A 1 89 ? 8.011 5.113 -5.759 1.00 82.94 89 PHE A CA 1
ATOM 709 C C . PHE A 1 89 ? 9.182 4.145 -5.932 1.00 82.94 89 PHE A C 1
ATOM 711 O O . PHE A 1 89 ? 9.784 3.753 -4.938 1.00 82.94 89 PHE A O 1
ATOM 718 N N . ILE A 1 90 ? 9.540 3.800 -7.168 1.00 81.62 90 ILE A N 1
ATOM 719 C CA . ILE A 1 90 ? 10.663 2.903 -7.448 1.00 81.62 90 ILE A CA 1
ATOM 720 C C . ILE A 1 90 ? 11.975 3.530 -6.972 1.00 81.62 90 ILE A C 1
ATOM 722 O O . ILE A 1 90 ? 12.740 2.877 -6.267 1.00 81.62 90 ILE A O 1
ATOM 726 N N . LYS A 1 91 ? 12.224 4.803 -7.312 1.00 82.25 91 LYS A N 1
ATOM 727 C CA . LYS A 1 91 ? 13.488 5.479 -6.981 1.00 82.25 91 LYS A CA 1
ATOM 728 C C . LYS A 1 91 ? 13.720 5.614 -5.478 1.00 82.25 91 LYS A C 1
ATOM 730 O O . LYS A 1 91 ? 14.860 5.595 -5.030 1.00 82.25 91 LYS A O 1
ATOM 735 N N . PHE A 1 92 ? 12.648 5.782 -4.710 1.00 82.12 92 PHE A N 1
ATOM 736 C CA . PHE A 1 92 ? 12.699 5.978 -3.264 1.00 82.12 92 PHE A CA 1
ATOM 737 C C . PHE A 1 92 ? 12.064 4.820 -2.498 1.00 82.12 92 PHE A C 1
ATOM 739 O O . PHE A 1 92 ? 11.600 5.019 -1.377 1.00 82.12 92 PHE A O 1
ATOM 746 N N . ASN A 1 93 ? 12.041 3.613 -3.066 1.00 81.81 93 ASN A N 1
ATOM 747 C CA . ASN A 1 93 ? 11.278 2.488 -2.530 1.00 81.81 93 ASN A CA 1
ATOM 748 C C . ASN A 1 93 ? 11.601 2.203 -1.052 1.00 81.81 93 ASN A C 1
ATOM 750 O O . ASN A 1 93 ? 10.707 2.206 -0.203 1.00 81.81 93 ASN A O 1
ATOM 754 N N . HIS A 1 94 ? 12.885 2.049 -0.712 1.00 82.88 94 HIS A N 1
ATOM 755 C CA . HIS A 1 94 ? 13.309 1.827 0.676 1.00 82.88 94 HIS A CA 1
ATOM 756 C C . HIS A 1 94 ? 12.911 2.978 1.610 1.00 82.88 94 HIS A C 1
ATOM 758 O O . HIS A 1 94 ? 12.451 2.744 2.732 1.00 82.88 94 HIS A O 1
ATOM 764 N N . LEU A 1 95 ? 13.048 4.220 1.145 1.00 83.56 95 LEU A N 1
ATOM 765 C CA . LEU A 1 95 ? 12.700 5.414 1.911 1.00 83.56 95 LEU A CA 1
ATOM 766 C C . LEU A 1 95 ? 11.187 5.488 2.156 1.00 83.56 95 LEU A C 1
ATOM 768 O O . LEU A 1 95 ? 10.763 5.711 3.287 1.00 83.56 95 LEU A O 1
ATOM 772 N N . ILE A 1 96 ? 10.368 5.241 1.135 1.00 82.19 96 ILE A N 1
ATOM 773 C CA . ILE A 1 96 ? 8.904 5.279 1.224 1.00 82.19 96 ILE A CA 1
ATOM 774 C C . ILE A 1 96 ? 8.389 4.189 2.164 1.00 82.19 96 ILE A C 1
ATOM 776 O O . ILE A 1 96 ? 7.530 4.465 3.006 1.00 82.19 96 ILE A O 1
ATOM 780 N N . ILE A 1 97 ? 8.937 2.973 2.092 1.00 83.25 97 ILE A N 1
ATOM 781 C CA . ILE A 1 97 ? 8.577 1.896 3.027 1.00 83.25 97 ILE A CA 1
ATOM 782 C C . ILE A 1 97 ? 8.996 2.271 4.457 1.00 83.25 97 ILE A C 1
ATOM 784 O O . ILE A 1 97 ? 8.208 2.109 5.387 1.00 83.25 97 ILE A O 1
ATOM 788 N N . THR A 1 98 ? 10.180 2.861 4.646 1.00 80.69 98 THR A N 1
ATOM 789 C CA . THR A 1 98 ? 10.637 3.331 5.967 1.00 80.69 98 THR A CA 1
ATOM 790 C C . THR A 1 98 ? 9.712 4.408 6.541 1.00 80.69 98 THR A C 1
ATOM 792 O O . THR A 1 98 ? 9.301 4.324 7.700 1.00 80.69 98 THR A O 1
ATOM 795 N N . ILE A 1 99 ? 9.315 5.394 5.729 1.00 84.44 99 ILE A N 1
ATOM 796 C CA . ILE A 1 99 ? 8.330 6.411 6.124 1.00 84.44 99 ILE A CA 1
ATOM 797 C C . ILE A 1 99 ? 6.984 5.760 6.448 1.00 84.44 99 ILE A C 1
ATOM 799 O O . ILE A 1 99 ? 6.338 6.150 7.417 1.00 84.44 99 ILE A O 1
ATOM 803 N N . SER A 1 100 ? 6.567 4.746 5.689 1.00 85.44 100 SER A N 1
ATOM 804 C CA . SER A 1 100 ? 5.335 3.993 5.959 1.00 85.44 100 SER A CA 1
ATOM 805 C C . SER A 1 100 ? 5.380 3.300 7.323 1.00 85.44 100 SER A C 1
ATOM 807 O O . SER A 1 100 ? 4.392 3.336 8.061 1.00 85.44 100 SER A O 1
ATOM 809 N N . CYS A 1 101 ? 6.528 2.728 7.706 1.00 83.25 101 CYS A N 1
ATOM 810 C CA . CYS A 1 101 ? 6.736 2.163 9.041 1.00 83.25 101 CYS A CA 1
ATOM 811 C C . CYS A 1 101 ? 6.597 3.235 10.131 1.00 83.25 101 CYS A C 1
ATOM 813 O O . CYS A 1 101 ? 5.834 3.052 11.081 1.00 83.25 101 CYS A O 1
ATOM 815 N N . LEU A 1 102 ? 7.270 4.381 9.974 1.00 84.25 102 LEU A N 1
ATOM 816 C CA . LEU A 1 102 ? 7.173 5.497 10.924 1.00 84.25 102 LEU A CA 1
ATOM 817 C C . LEU A 1 102 ? 5.739 6.026 11.038 1.00 84.25 102 LEU A C 1
ATOM 819 O O . LEU A 1 102 ? 5.240 6.255 12.138 1.00 84.25 102 LEU A O 1
ATOM 823 N N . PHE A 1 103 ? 5.044 6.169 9.913 1.00 84.31 103 PHE A N 1
ATOM 824 C CA . PHE A 1 103 ? 3.662 6.631 9.885 1.00 84.31 103 PHE A CA 1
ATOM 825 C C . PHE A 1 103 ? 2.707 5.630 10.552 1.00 84.31 103 PHE A C 1
ATOM 827 O O . PHE A 1 103 ? 1.788 6.035 11.267 1.00 84.31 103 PHE A O 1
ATOM 834 N N . THR A 1 104 ? 2.958 4.326 10.401 1.00 86.50 104 THR A N 1
ATOM 835 C CA . THR A 1 104 ? 2.222 3.268 11.112 1.00 86.50 104 THR A CA 1
ATOM 836 C C . THR A 1 104 ? 2.435 3.364 12.624 1.00 86.50 104 THR A C 1
ATOM 838 O O . THR A 1 104 ? 1.462 3.290 13.375 1.00 86.50 104 THR A O 1
ATOM 841 N N . LEU A 1 105 ? 3.668 3.613 13.081 1.00 81.25 105 LEU A N 1
ATOM 842 C CA . LEU A 1 105 ? 3.973 3.824 14.503 1.00 81.25 105 LEU A CA 1
ATOM 843 C C . LEU A 1 105 ? 3.261 5.059 15.069 1.00 81.25 105 LEU A C 1
ATOM 845 O O . LEU A 1 105 ? 2.598 4.967 16.105 1.00 81.25 105 LEU A O 1
ATOM 849 N N . ILE A 1 106 ? 3.337 6.195 14.368 1.00 80.75 106 ILE A N 1
ATOM 850 C CA . ILE A 1 106 ? 2.640 7.430 14.758 1.00 80.75 106 ILE A CA 1
ATOM 851 C C . ILE A 1 106 ? 1.129 7.185 14.827 1.00 80.75 106 ILE A C 1
ATOM 853 O O . ILE A 1 106 ? 0.481 7.559 15.805 1.00 80.75 106 ILE A O 1
ATOM 857 N N . THR A 1 107 ? 0.563 6.511 13.825 1.00 82.69 107 THR A N 1
ATOM 858 C CA . THR A 1 107 ? -0.870 6.191 13.795 1.00 82.69 107 THR A CA 1
ATOM 859 C C . THR A 1 107 ? -1.259 5.280 14.956 1.00 82.69 107 THR A C 1
ATOM 861 O O . THR A 1 107 ? -2.254 5.549 15.627 1.00 82.69 107 THR A O 1
ATOM 864 N N . SER A 1 108 ? -0.458 4.254 15.255 1.00 79.81 108 SER A N 1
ATOM 865 C CA . SER A 1 108 ? -0.671 3.370 16.405 1.00 79.81 108 SER A CA 1
ATOM 866 C C . SER A 1 108 ? -0.689 4.152 17.720 1.00 79.81 108 SER A C 1
ATOM 868 O O . SER A 1 108 ? -1.581 3.950 18.545 1.00 79.81 108 SER A O 1
ATOM 870 N N . PHE A 1 109 ? 0.229 5.108 17.896 1.00 78.25 109 PHE A N 1
ATOM 871 C CA . PHE A 1 109 ? 0.233 5.987 19.065 1.00 78.25 109 PHE A CA 1
ATOM 872 C C . PHE A 1 109 ? -1.024 6.870 19.128 1.00 78.25 109 PHE A C 1
ATOM 874 O O . PHE A 1 109 ? -1.684 6.943 20.166 1.00 78.25 109 PHE A O 1
ATOM 881 N N . ILE A 1 110 ? -1.430 7.481 18.010 1.00 79.88 110 ILE A N 1
ATOM 882 C CA . ILE A 1 110 ? -2.676 8.260 17.931 1.00 79.88 110 ILE A CA 1
ATOM 883 C C . ILE A 1 110 ? -3.880 7.393 18.322 1.00 79.88 110 ILE A C 1
ATOM 885 O O . ILE A 1 110 ? -4.730 7.833 19.099 1.00 79.88 110 ILE A O 1
ATOM 889 N N . ILE A 1 111 ? -3.968 6.155 17.834 1.00 83.19 111 ILE A N 1
ATOM 890 C CA . ILE A 1 111 ? -5.068 5.255 18.191 1.00 83.19 111 ILE A CA 1
ATOM 891 C C . ILE A 1 111 ? -5.016 4.851 19.660 1.00 83.19 111 ILE A C 1
ATOM 893 O O . ILE A 1 111 ? -6.058 4.874 20.313 1.00 83.19 111 ILE A O 1
ATOM 897 N N . TRP A 1 112 ? -3.835 4.569 20.207 1.00 75.81 112 TRP A N 1
ATOM 898 C CA . TRP A 1 112 ? -3.670 4.310 21.636 1.00 75.81 112 TRP A CA 1
ATOM 899 C C . TRP A 1 112 ? -4.239 5.455 22.483 1.00 75.81 112 TRP A C 1
ATOM 901 O O . TRP A 1 112 ? -5.083 5.225 23.350 1.00 75.81 112 TRP A O 1
ATOM 911 N N . THR A 1 113 ? -3.871 6.704 22.173 1.00 77.31 113 THR A N 1
ATOM 912 C CA . THR A 1 113 ? -4.403 7.871 22.901 1.00 77.31 113 THR A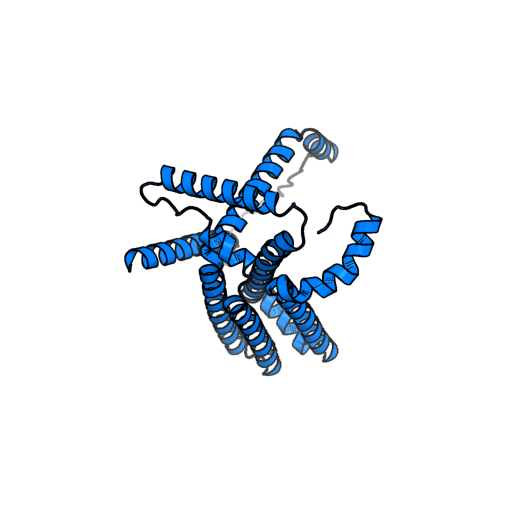 CA 1
ATOM 913 C C . THR A 1 113 ? -5.924 7.994 22.784 1.00 77.31 113 THR A C 1
ATOM 915 O O . THR A 1 113 ? -6.582 8.326 23.768 1.00 77.31 113 THR A O 1
ATOM 918 N N . LYS A 1 114 ? -6.518 7.677 21.624 1.00 77.06 114 LYS A N 1
ATOM 919 C CA . LYS A 1 114 ? -7.980 7.655 21.454 1.00 77.06 114 LYS A CA 1
ATOM 920 C C . LYS A 1 114 ? -8.641 6.557 22.279 1.00 77.06 114 LYS A C 1
ATOM 922 O O . LYS A 1 114 ? -9.676 6.814 22.885 1.00 77.06 114 LYS A O 1
ATOM 927 N N . LEU A 1 115 ? -8.073 5.353 22.296 1.00 76.88 115 LEU A N 1
ATOM 928 C CA . LEU A 1 115 ? -8.605 4.228 23.066 1.00 76.88 115 LEU A CA 1
ATOM 929 C C . LEU A 1 115 ? -8.667 4.564 24.560 1.00 76.88 115 LEU A C 1
ATOM 931 O O . LEU A 1 115 ? -9.710 4.356 25.181 1.00 76.88 115 LEU A O 1
ATOM 935 N N . VA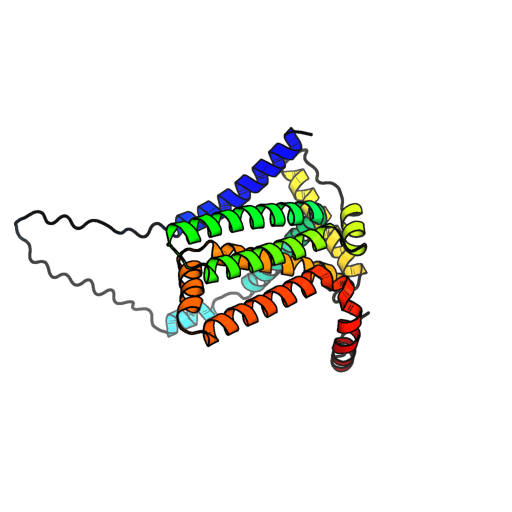L A 1 116 ? -7.596 5.164 25.090 1.00 74.12 116 VAL A N 1
ATOM 936 C CA . VAL A 1 116 ? -7.538 5.663 26.472 1.00 74.12 116 VAL A CA 1
ATOM 937 C C . VAL A 1 116 ? -8.540 6.801 26.687 1.00 74.12 116 VAL A C 1
ATOM 939 O O . VAL A 1 116 ? -9.359 6.726 27.598 1.00 74.12 116 VAL A O 1
ATOM 942 N N . LYS A 1 117 ? -8.536 7.821 25.818 1.00 79.44 117 LYS A N 1
ATOM 943 C CA . LYS A 1 117 ? -9.423 8.995 25.914 1.00 79.44 117 LYS A CA 1
ATOM 944 C C . LYS A 1 117 ? -10.911 8.635 25.925 1.00 79.44 117 LYS A C 1
ATOM 946 O O . LYS A 1 117 ? -11.698 9.336 26.551 1.00 79.44 117 LYS A O 1
ATOM 951 N N . TYR A 1 118 ? -11.309 7.593 25.199 1.00 80.62 118 TYR A N 1
ATOM 952 C CA . TYR A 1 118 ? -12.704 7.151 25.107 1.00 80.62 118 TYR A CA 1
ATOM 953 C C . TYR A 1 118 ? -13.049 5.999 26.061 1.00 80.62 118 TYR A C 1
ATOM 955 O O . TYR A 1 118 ? -14.138 5.444 25.938 1.00 80.62 118 TYR A O 1
ATOM 963 N N . HIS A 1 119 ? -12.150 5.634 26.985 1.00 80.44 119 HIS A N 1
ATOM 964 C CA . HIS A 1 119 ? -12.347 4.548 27.955 1.00 80.44 119 HIS A CA 1
ATOM 965 C C . HIS A 1 119 ? -12.834 3.239 27.308 1.00 80.44 119 HIS A C 1
ATOM 967 O O . HIS A 1 119 ? -13.734 2.562 27.806 1.00 80.44 119 HIS A O 1
ATOM 973 N N . LEU A 1 120 ? -12.266 2.895 26.148 1.00 80.12 120 LEU A N 1
ATOM 974 C CA . LEU A 1 120 ? -12.688 1.724 25.383 1.00 80.12 120 LEU A CA 1
ATOM 975 C C . LEU A 1 120 ? -12.170 0.430 26.027 1.00 80.12 120 LEU A C 1
ATOM 977 O O . LEU A 1 120 ? -11.106 0.393 26.635 1.00 80.12 120 LEU A O 1
ATOM 981 N N . SER A 1 121 ? -12.930 -0.657 25.889 1.00 76.50 121 SER A N 1
ATOM 982 C CA . SER A 1 121 ? -12.593 -1.952 26.489 1.00 76.50 121 SER A CA 1
ATOM 983 C C . SER A 1 121 ? -11.326 -2.581 25.903 1.00 76.50 121 SER A C 1
ATOM 985 O O . SER A 1 121 ? -10.956 -2.332 24.751 1.00 76.50 121 SER A O 1
ATOM 987 N N . MET A 1 122 ? -10.741 -3.519 26.656 1.00 76.00 122 MET A N 1
ATOM 988 C CA . MET A 1 122 ? -9.564 -4.299 26.252 1.00 76.00 122 MET A CA 1
ATOM 989 C C . MET A 1 122 ? -9.727 -5.014 24.897 1.00 76.00 122 MET A C 1
ATOM 991 O O . MET A 1 122 ? -8.754 -5.212 24.175 1.00 76.00 122 MET A O 1
ATOM 995 N N . ARG A 1 123 ? -10.961 -5.348 24.495 1.00 77.06 123 ARG A N 1
ATOM 996 C CA . ARG A 1 123 ? -11.240 -5.956 23.182 1.00 77.06 123 ARG A CA 1
ATOM 997 C C . ARG A 1 123 ? -10.859 -5.025 22.028 1.00 77.06 123 ARG A C 1
ATOM 999 O O . ARG A 1 123 ? -10.275 -5.474 21.048 1.00 77.06 123 ARG A O 1
ATOM 1006 N N . ALA A 1 124 ? -11.154 -3.729 22.154 1.00 79.50 124 ALA A N 1
ATOM 1007 C CA . ALA A 1 124 ? -10.775 -2.739 21.150 1.00 79.50 124 ALA A CA 1
ATOM 1008 C C . ALA A 1 124 ? -9.253 -2.532 21.124 1.00 79.50 124 ALA A C 1
ATOM 1010 O O . ALA A 1 124 ? -8.669 -2.473 20.045 1.00 79.50 124 ALA A O 1
ATOM 1011 N N . PHE A 1 125 ? -8.608 -2.502 22.295 1.00 81.44 125 PHE A N 1
ATOM 1012 C CA . PHE A 1 125 ? -7.146 -2.447 22.395 1.00 81.44 125 PHE A CA 1
ATOM 1013 C C . PHE A 1 125 ? -6.478 -3.609 21.658 1.00 81.44 125 PHE A C 1
ATOM 1015 O O . PHE A 1 125 ? -5.615 -3.381 20.813 1.00 81.44 125 PHE A O 1
ATOM 1022 N N . LEU A 1 126 ? -6.919 -4.841 21.918 1.00 79.81 126 LEU A N 1
ATOM 1023 C CA . LEU A 1 126 ? -6.352 -6.039 21.304 1.00 79.81 126 LEU A CA 1
ATOM 1024 C C . LEU A 1 126 ? -6.562 -6.057 19.781 1.00 79.81 126 LEU A C 1
ATOM 1026 O O . LEU A 1 126 ? -5.639 -6.394 19.043 1.00 79.81 126 LEU A O 1
ATOM 1030 N N . PHE A 1 127 ? -7.733 -5.635 19.292 1.00 87.75 127 PHE A N 1
ATOM 1031 C CA . PHE A 1 127 ? -8.003 -5.515 17.855 1.00 87.75 127 PHE A CA 1
ATOM 1032 C C . PHE A 1 127 ? -7.013 -4.574 17.149 1.00 87.75 127 PHE A C 1
ATOM 1034 O O . PHE A 1 127 ? -6.387 -4.964 16.161 1.00 87.75 127 PHE A O 1
ATOM 1041 N N . TYR A 1 128 ? -6.843 -3.346 17.654 1.00 86.81 128 TYR A N 1
ATOM 1042 C CA . TYR A 1 128 ? -5.932 -2.375 17.037 1.00 86.81 128 TYR A CA 1
ATOM 1043 C C . TYR A 1 128 ? -4.457 -2.754 17.229 1.00 86.81 128 TYR A C 1
ATOM 1045 O O . TYR A 1 128 ? -3.662 -2.535 16.318 1.00 86.81 128 TYR A O 1
ATOM 1053 N N . ALA A 1 129 ? -4.093 -3.383 18.351 1.00 84.50 129 ALA A N 1
ATOM 1054 C CA . ALA A 1 129 ? -2.741 -3.895 18.565 1.00 84.50 129 ALA A CA 1
ATOM 1055 C C . ALA A 1 129 ? -2.368 -4.957 17.520 1.00 84.50 129 ALA A C 1
ATOM 1057 O O . ALA A 1 129 ? -1.363 -4.802 16.828 1.00 84.50 129 ALA A O 1
ATOM 1058 N N . ILE A 1 130 ? -3.209 -5.986 17.335 1.00 84.56 130 ILE A N 1
ATOM 1059 C CA . ILE A 1 130 ? -2.992 -7.020 16.308 1.00 84.56 130 ILE A CA 1
ATOM 1060 C C . ILE A 1 130 ? -2.887 -6.381 14.923 1.00 84.56 130 ILE A C 1
ATOM 1062 O O . ILE A 1 130 ? -1.963 -6.684 14.170 1.00 84.56 130 ILE A O 1
ATOM 1066 N N . LYS A 1 131 ? -3.801 -5.460 14.600 1.00 91.44 131 LYS A N 1
ATOM 1067 C CA . LYS A 1 131 ? -3.808 -4.750 13.320 1.00 91.44 131 LYS A CA 1
ATOM 1068 C C . LYS A 1 131 ? -2.469 -4.066 13.031 1.00 91.44 131 LYS A C 1
ATOM 1070 O O . LYS A 1 131 ? -1.889 -4.308 11.976 1.00 91.44 131 LYS A O 1
ATOM 1075 N N . TYR A 1 132 ? -1.974 -3.225 13.939 1.00 89.06 132 TYR A N 1
ATOM 1076 C CA . TYR A 1 132 ? -0.751 -2.456 13.690 1.00 89.06 132 TYR A CA 1
ATOM 1077 C C . TYR A 1 132 ? 0.522 -3.298 13.771 1.00 89.06 132 TYR A C 1
ATOM 1079 O O . TYR A 1 132 ? 1.458 -3.023 13.020 1.00 89.06 132 TYR A O 1
ATOM 1087 N N . ILE A 1 133 ? 0.551 -4.352 14.594 1.00 84.38 133 ILE A N 1
ATOM 1088 C CA . ILE A 1 133 ? 1.652 -5.328 14.594 1.00 84.38 133 ILE A CA 1
ATOM 1089 C C . ILE A 1 133 ? 1.745 -6.014 13.227 1.00 84.38 133 ILE A C 1
ATOM 1091 O O . ILE A 1 133 ? 2.826 -6.067 12.643 1.00 84.38 133 ILE A O 1
ATOM 1095 N N . LEU A 1 134 ? 0.619 -6.484 12.680 1.00 89.81 134 LEU A N 1
ATOM 1096 C CA . LEU A 1 134 ? 0.603 -7.160 11.381 1.00 89.81 134 LEU A CA 1
ATOM 1097 C C . LEU A 1 134 ? 0.949 -6.213 10.227 1.00 89.81 134 LEU A C 1
ATOM 1099 O O . LEU A 1 134 ? 1.761 -6.578 9.382 1.00 89.81 134 LEU A O 1
ATOM 1103 N N . ILE A 1 135 ? 0.417 -4.983 10.208 1.00 90.69 135 ILE A N 1
ATOM 1104 C CA . ILE A 1 135 ? 0.804 -3.973 9.203 1.00 90.69 135 ILE A CA 1
ATOM 1105 C C . ILE A 1 135 ? 2.309 -3.694 9.282 1.00 90.69 135 ILE A C 1
ATOM 1107 O O . ILE A 1 135 ? 2.984 -3.686 8.255 1.00 90.69 135 ILE A O 1
ATOM 1111 N N . SER A 1 136 ? 2.847 -3.515 10.492 1.00 89.00 136 SER A N 1
ATOM 1112 C CA . SER A 1 136 ? 4.281 -3.265 10.684 1.00 89.00 136 SER A CA 1
ATOM 1113 C C . SER A 1 136 ? 5.124 -4.453 10.222 1.00 89.00 136 SER A C 1
ATOM 1115 O O . SER A 1 136 ? 6.147 -4.254 9.577 1.00 89.00 136 SER A O 1
ATOM 1117 N N . SER A 1 137 ? 4.680 -5.685 10.486 1.00 86.31 137 SER A N 1
ATOM 1118 C CA . SER A 1 137 ? 5.339 -6.907 10.009 1.00 86.31 137 SER A CA 1
ATOM 1119 C C . SER A 1 137 ? 5.334 -7.004 8.478 1.00 86.31 137 SER A C 1
ATOM 1121 O O . SER A 1 137 ? 6.371 -7.294 7.881 1.00 86.31 137 SER A O 1
ATOM 1123 N N . ILE A 1 138 ? 4.213 -6.685 7.821 1.00 90.94 138 ILE A N 1
ATOM 1124 C CA . ILE A 1 138 ? 4.121 -6.654 6.351 1.00 90.94 138 ILE A CA 1
ATOM 1125 C C . ILE A 1 138 ? 5.074 -5.604 5.763 1.00 90.94 138 ILE A C 1
ATOM 1127 O O . ILE A 1 138 ? 5.795 -5.888 4.809 1.00 90.94 138 ILE A O 1
ATOM 1131 N N . LEU A 1 139 ? 5.121 -4.402 6.341 1.00 88.88 139 LEU A N 1
ATOM 1132 C CA . LEU A 1 139 ? 6.020 -3.344 5.875 1.00 88.88 139 LEU A CA 1
ATOM 1133 C C . LEU A 1 139 ? 7.495 -3.697 6.103 1.00 88.88 139 LEU A C 1
ATOM 1135 O O . LEU A 1 139 ? 8.315 -3.507 5.207 1.00 88.88 139 LEU A O 1
ATOM 1139 N N . LEU A 1 140 ? 7.827 -4.254 7.270 1.00 86.88 140 LEU A N 1
ATOM 1140 C CA . LEU A 1 140 ? 9.188 -4.659 7.615 1.00 86.88 140 LEU A CA 1
ATOM 1141 C C . LEU A 1 140 ? 9.682 -5.785 6.701 1.00 86.88 140 LEU A C 1
ATOM 1143 O O . LEU A 1 140 ? 10.777 -5.703 6.152 1.00 86.88 140 LEU A O 1
ATOM 1147 N N . THR A 1 141 ? 8.856 -6.809 6.476 1.00 87.50 141 THR A N 1
ATOM 1148 C CA . THR A 1 141 ? 9.171 -7.868 5.505 1.00 87.50 141 THR A CA 1
ATOM 1149 C C . THR A 1 141 ? 9.309 -7.297 4.100 1.00 87.50 141 THR A C 1
ATOM 1151 O O . THR A 1 141 ? 10.235 -7.665 3.388 1.00 87.50 141 THR A O 1
ATOM 1154 N N . GLY A 1 142 ? 8.464 -6.343 3.712 1.00 81.19 142 GLY A N 1
ATOM 1155 C CA . GLY A 1 142 ? 8.588 -5.639 2.440 1.00 81.19 142 GLY A CA 1
ATOM 1156 C C . GLY A 1 142 ? 9.864 -4.802 2.299 1.00 81.19 142 GLY A C 1
ATOM 1157 O O . GLY A 1 142 ? 10.284 -4.543 1.174 1.00 81.19 142 GLY A O 1
ATOM 1158 N N . LEU A 1 143 ? 10.500 -4.393 3.401 1.00 83.31 143 LEU A N 1
ATOM 1159 C CA . LEU A 1 143 ? 11.792 -3.702 3.393 1.00 83.31 143 LEU A CA 1
ATOM 1160 C C . LEU A 1 143 ? 12.961 -4.679 3.200 1.00 83.31 143 LEU A C 1
ATOM 1162 O O . LEU A 1 143 ? 13.893 -4.362 2.464 1.00 83.31 143 LEU A O 1
ATOM 1166 N N . PHE A 1 144 ? 12.899 -5.859 3.824 1.00 80.31 144 PHE A N 1
ATOM 1167 C CA . PHE A 1 144 ? 13.943 -6.887 3.720 1.00 80.31 144 PHE A CA 1
ATOM 1168 C C . PHE A 1 144 ? 13.859 -7.720 2.434 1.00 80.31 144 PHE A C 1
ATOM 1170 O O . PHE A 1 144 ? 14.888 -8.053 1.854 1.00 80.31 144 PHE A O 1
ATOM 1177 N N . PHE A 1 145 ? 12.653 -8.028 1.958 1.00 82.19 145 PHE A N 1
ATOM 1178 C CA . PHE A 1 145 ? 12.413 -8.835 0.758 1.00 82.19 145 PHE A CA 1
ATOM 1179 C C . PHE A 1 145 ? 12.092 -7.946 -0.449 1.00 82.19 145 PHE A C 1
ATOM 1181 O O . PHE A 1 145 ? 11.024 -8.025 -1.054 1.00 82.19 145 PHE A O 1
ATOM 1188 N N . ASN A 1 146 ? 13.020 -7.047 -0.790 1.00 78.94 146 ASN A N 1
ATOM 1189 C CA . ASN A 1 146 ? 12.898 -6.210 -1.981 1.00 78.94 146 ASN A CA 1
ATOM 1190 C C . ASN A 1 146 ? 13.148 -7.062 -3.250 1.00 78.94 146 ASN A C 1
ATOM 1192 O O . ASN A 1 146 ? 14.223 -7.654 -3.357 1.00 78.94 146 ASN A O 1
ATOM 1196 N N . PRO A 1 147 ? 12.210 -7.156 -4.218 1.00 81.31 147 PRO A N 1
ATOM 1197 C CA . PRO A 1 147 ? 12.432 -7.927 -5.437 1.00 81.31 147 PRO A CA 1
ATOM 1198 C C . PRO A 1 147 ? 13.607 -7.366 -6.240 1.00 81.31 147 PRO A C 1
ATOM 1200 O O . PRO A 1 147 ? 13.694 -6.154 -6.446 1.00 81.31 147 PRO A O 1
ATOM 1203 N N . VAL A 1 148 ? 14.448 -8.257 -6.776 1.00 79.44 148 VAL A N 1
ATOM 1204 C CA . VAL A 1 148 ? 15.624 -7.905 -7.599 1.00 79.44 148 VAL A CA 1
ATOM 1205 C C . VAL A 1 148 ? 15.245 -6.996 -8.774 1.00 79.44 148 VAL A C 1
ATOM 1207 O O . VAL A 1 148 ? 15.993 -6.106 -9.162 1.00 79.44 148 VAL A O 1
ATOM 1210 N N . LEU A 1 149 ? 14.040 -7.173 -9.315 1.00 77.69 149 LEU A N 1
ATOM 1211 C CA . LEU A 1 149 ? 13.516 -6.350 -10.400 1.00 77.69 149 LEU A CA 1
ATOM 1212 C C . LEU A 1 149 ? 13.333 -4.875 -10.000 1.00 77.69 149 LEU A C 1
ATOM 1214 O O . LEU A 1 149 ? 13.615 -3.985 -10.801 1.00 77.69 149 LEU A O 1
ATOM 1218 N N . VAL A 1 150 ? 12.898 -4.611 -8.764 1.00 77.06 150 VAL A N 1
ATOM 1219 C CA . VAL A 1 150 ? 12.714 -3.248 -8.244 1.00 77.06 150 VAL A CA 1
ATOM 1220 C C . VAL A 1 150 ? 14.069 -2.614 -7.940 1.00 77.06 150 VAL A C 1
ATOM 1222 O O . VAL A 1 150 ? 14.283 -1.466 -8.316 1.00 77.06 150 VAL A O 1
ATOM 1225 N N . SER A 1 151 ? 15.003 -3.358 -7.336 1.00 76.12 151 SER A N 1
ATOM 1226 C CA . SER A 1 151 ? 16.348 -2.844 -7.043 1.00 76.12 151 SER A CA 1
ATOM 1227 C C . SER A 1 151 ? 17.167 -2.574 -8.310 1.00 76.12 151 SER A C 1
ATOM 1229 O O . SER A 1 151 ? 17.862 -1.564 -8.391 1.00 76.12 151 SER A O 1
ATOM 1231 N N . ASN A 1 152 ? 17.057 -3.426 -9.333 1.00 76.75 152 ASN A N 1
ATOM 1232 C CA . ASN A 1 152 ? 17.704 -3.194 -10.626 1.00 76.75 152 ASN A CA 1
ATOM 1233 C C . ASN A 1 152 ? 17.172 -1.925 -11.300 1.00 76.75 152 ASN A C 1
ATOM 1235 O O . ASN A 1 152 ? 17.954 -1.132 -11.822 1.00 76.75 152 ASN A O 1
ATOM 1239 N N . LEU A 1 153 ? 15.856 -1.705 -11.260 1.00 77.44 153 LEU A N 1
ATOM 1240 C CA . LEU A 1 153 ? 15.260 -0.492 -11.810 1.00 77.44 153 LEU A CA 1
ATOM 1241 C C . LEU A 1 153 ? 15.672 0.754 -11.012 1.00 77.44 153 LEU A C 1
ATOM 1243 O O . LEU A 1 153 ? 16.075 1.744 -11.611 1.00 77.44 153 LEU A O 1
ATOM 1247 N N . GLU A 1 154 ? 15.659 0.694 -9.680 1.00 79.44 154 GLU A N 1
ATOM 1248 C CA . GLU A 1 154 ? 16.114 1.778 -8.792 1.00 79.44 154 GLU A CA 1
ATOM 1249 C C . GLU A 1 154 ? 17.550 2.244 -9.111 1.00 79.44 154 GLU A C 1
ATOM 1251 O O . GLU A 1 154 ? 17.807 3.454 -9.203 1.00 79.44 154 GLU A O 1
ATOM 1256 N N . ASN A 1 155 ? 18.458 1.285 -9.337 1.00 77.00 155 ASN A N 1
ATOM 1257 C CA . ASN A 1 155 ? 19.865 1.527 -9.669 1.00 77.00 155 ASN A CA 1
ATOM 1258 C C . ASN A 1 155 ? 20.064 2.087 -11.085 1.00 77.00 155 ASN A C 1
ATOM 1260 O O . ASN A 1 155 ? 20.952 2.910 -11.295 1.00 77.00 155 ASN A O 1
ATOM 1264 N N . ASN A 1 156 ? 19.234 1.667 -12.041 1.00 77.94 156 ASN A N 1
ATOM 1265 C CA . ASN A 1 156 ? 19.323 2.105 -13.436 1.00 77.94 156 ASN A CA 1
ATOM 1266 C C . ASN A 1 156 ? 18.643 3.458 -13.695 1.00 77.94 156 ASN A C 1
ATOM 1268 O O . ASN A 1 156 ? 18.857 4.059 -14.748 1.00 77.94 156 ASN A O 1
ATOM 1272 N N . LEU A 1 157 ? 17.817 3.952 -12.766 1.00 79.31 157 LEU A N 1
ATOM 1273 C CA . LEU A 1 157 ? 17.177 5.256 -12.915 1.00 79.31 157 LEU A CA 1
ATOM 1274 C C . LEU A 1 157 ? 18.197 6.392 -12.752 1.00 79.31 157 LEU A C 1
ATOM 1276 O O . LEU A 1 157 ? 18.948 6.382 -11.767 1.00 79.31 157 LEU A O 1
ATOM 1280 N N . PRO A 1 158 ? 18.179 7.409 -13.641 1.00 78.25 158 PRO A N 1
ATOM 1281 C CA . PRO A 1 158 ? 19.118 8.523 -13.574 1.00 78.25 158 PRO A CA 1
ATOM 1282 C C . PRO A 1 158 ? 19.073 9.242 -12.210 1.00 78.25 158 PRO A C 1
ATOM 1284 O O . PRO A 1 158 ? 18.109 9.092 -11.452 1.00 78.25 158 PRO A O 1
ATOM 1287 N N . PRO A 1 159 ? 20.126 9.985 -11.831 1.00 77.50 159 PRO A N 1
ATOM 1288 C CA . PRO A 1 159 ? 20.129 10.785 -10.609 1.00 77.50 159 PRO A CA 1
ATOM 1289 C C . PRO A 1 159 ? 19.238 12.030 -10.749 1.00 77.50 159 PRO A C 1
ATOM 1291 O O . PRO A 1 159 ? 19.018 12.532 -11.848 1.00 77.50 159 PRO A O 1
ATOM 1294 N N . LEU A 1 160 ? 18.724 12.537 -9.622 1.00 80.75 160 LEU A N 1
ATOM 1295 C CA . LEU A 1 160 ? 17.972 13.797 -9.594 1.00 80.75 160 LEU A CA 1
ATOM 1296 C C . LEU A 1 160 ? 18.947 14.967 -9.687 1.00 80.75 160 LEU A C 1
ATOM 1298 O O . LEU A 1 160 ? 19.862 15.069 -8.864 1.00 80.75 160 LEU A O 1
ATOM 1302 N N . ASP A 1 161 ? 18.707 15.867 -10.636 1.00 77.81 161 ASP A N 1
ATOM 1303 C CA . ASP A 1 161 ? 19.448 17.119 -10.720 1.00 77.81 161 ASP A CA 1
ATOM 1304 C C . ASP A 1 161 ? 18.882 18.108 -9.690 1.00 77.81 161 ASP A C 1
ATOM 1306 O O . ASP A 1 161 ? 17.684 18.384 -9.663 1.00 77.81 161 ASP A O 1
ATOM 1310 N N . LYS A 1 162 ? 19.746 18.609 -8.804 1.00 79.56 162 LYS A N 1
ATOM 1311 C CA . LYS A 1 162 ? 19.388 19.528 -7.710 1.00 79.56 162 LYS A CA 1
ATOM 1312 C C . LYS A 1 162 ? 19.872 20.961 -7.952 1.00 79.56 162 LYS A C 1
ATOM 1314 O O . LYS A 1 162 ? 19.781 21.783 -7.046 1.00 79.56 162 LYS A O 1
ATOM 1319 N N . SER A 1 163 ? 20.417 21.251 -9.134 1.00 74.62 163 SER A N 1
ATOM 1320 C CA . SER A 1 163 ? 21.047 22.538 -9.449 1.00 74.62 163 SER A CA 1
ATOM 1321 C C . SER A 1 163 ? 20.056 23.705 -9.461 1.00 74.62 163 SER A C 1
ATOM 1323 O O . SER A 1 163 ? 20.354 24.771 -8.929 1.00 74.62 163 SER A O 1
ATOM 1325 N N . ASN A 1 164 ? 18.874 23.514 -10.047 1.00 81.25 164 ASN A N 1
ATOM 1326 C CA . ASN A 1 164 ? 17.784 24.488 -10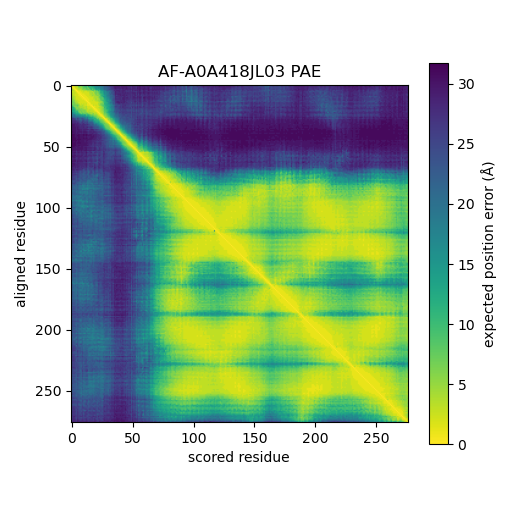.062 1.00 81.25 164 ASN A CA 1
ATOM 1327 C C . ASN A 1 164 ? 16.429 23.791 -10.309 1.00 81.25 164 ASN A C 1
ATOM 1329 O O . ASN A 1 164 ? 16.370 22.596 -10.600 1.00 81.25 164 ASN A O 1
ATOM 1333 N N . SER A 1 165 ? 15.326 24.536 -10.188 1.00 73.81 165 SER A N 1
ATOM 1334 C CA . SER A 1 165 ? 13.963 23.997 -10.323 1.00 73.81 165 SER A CA 1
ATOM 1335 C C . SER A 1 165 ? 13.660 23.422 -11.711 1.00 73.81 165 SER A C 1
ATOM 1337 O O . SER A 1 165 ? 12.969 22.410 -11.808 1.00 73.81 165 SER A O 1
ATOM 1339 N N . ILE A 1 166 ? 14.188 24.029 -12.778 1.00 77.62 166 ILE A N 1
ATOM 1340 C CA . ILE A 1 166 ? 13.971 23.582 -14.161 1.00 77.62 166 ILE A CA 1
ATOM 1341 C C . ILE A 1 166 ? 14.690 22.252 -14.395 1.00 77.62 166 ILE A C 1
ATOM 1343 O O . ILE A 1 166 ? 14.063 21.281 -14.816 1.00 77.62 166 ILE A O 1
ATOM 1347 N N . SER A 1 167 ? 15.974 22.172 -14.052 1.00 74.94 167 SER A N 1
ATOM 1348 C CA . SER A 1 167 ? 16.773 20.951 -14.144 1.00 74.94 167 SER A CA 1
ATOM 1349 C C . SER A 1 167 ? 16.201 19.827 -13.279 1.00 74.94 167 SER A C 1
ATOM 1351 O O . SER A 1 167 ? 16.142 18.680 -13.718 1.00 74.94 167 SER A O 1
ATOM 1353 N N . PHE A 1 168 ? 15.691 20.150 -12.086 1.00 74.50 168 PHE A N 1
ATOM 1354 C CA . PHE A 1 168 ? 14.995 19.191 -11.230 1.00 74.50 168 PHE A CA 1
ATOM 1355 C C . PHE A 1 168 ? 13.758 18.600 -11.918 1.00 74.50 168 PHE A C 1
ATOM 1357 O O . PHE A 1 168 ? 13.628 17.377 -12.004 1.00 74.50 168 PHE A O 1
ATOM 1364 N N . ILE A 1 169 ? 12.886 19.442 -12.478 1.00 76.00 169 ILE A N 1
ATOM 1365 C CA . ILE A 1 169 ? 11.694 18.989 -13.210 1.00 76.00 169 ILE A CA 1
ATOM 1366 C C . ILE A 1 169 ? 12.092 18.139 -14.427 1.00 76.00 169 ILE A C 1
ATOM 1368 O O . ILE A 1 169 ? 11.548 17.051 -14.617 1.00 76.00 169 ILE A O 1
ATOM 1372 N N . ILE A 1 170 ? 13.080 18.579 -15.213 1.00 81.62 170 ILE A N 1
ATOM 1373 C CA . ILE A 1 170 ? 13.594 17.830 -16.372 1.00 81.62 170 ILE A CA 1
ATOM 1374 C C . ILE A 1 170 ? 14.137 16.460 -15.944 1.00 81.62 170 ILE A C 1
ATOM 1376 O O . ILE A 1 170 ? 13.885 15.458 -16.619 1.00 81.62 170 ILE A O 1
ATOM 1380 N N . SER A 1 171 ? 14.824 16.378 -14.802 1.00 78.56 171 SER A N 1
ATOM 1381 C CA . SER A 1 171 ? 15.332 15.106 -14.281 1.00 78.56 171 SER A CA 1
ATOM 1382 C C . SER A 1 171 ? 14.203 14.138 -13.895 1.00 78.56 171 SER A C 1
ATOM 1384 O O . SER A 1 171 ? 14.298 12.948 -14.196 1.00 78.56 171 SER A O 1
ATOM 1386 N N . ILE A 1 172 ? 13.084 14.634 -13.348 1.00 79.25 172 ILE A N 1
ATOM 1387 C CA . ILE A 1 172 ? 11.886 13.822 -13.063 1.00 79.25 172 ILE A CA 1
ATOM 1388 C C . ILE A 1 172 ? 11.253 13.303 -14.357 1.00 79.25 172 ILE A C 1
ATOM 1390 O O . ILE A 1 172 ? 10.924 12.116 -14.447 1.00 79.25 172 ILE A O 1
ATOM 1394 N N . PHE A 1 173 ? 11.102 14.159 -15.373 1.00 80.38 173 PHE A N 1
ATOM 1395 C CA . PHE A 1 173 ? 10.592 13.734 -16.680 1.00 80.38 173 PHE A CA 1
ATOM 1396 C C . PHE A 1 173 ? 11.489 12.662 -17.305 1.00 80.38 173 PHE A C 1
ATOM 1398 O O . PHE A 1 173 ? 10.987 11.639 -17.766 1.00 80.38 173 PHE A O 1
ATOM 1405 N N . THR A 1 174 ? 12.809 12.844 -17.237 1.00 83.50 174 THR A N 1
ATOM 1406 C CA . THR A 1 174 ? 13.803 11.899 -17.770 1.00 83.50 174 THR A CA 1
ATOM 1407 C C . THR A 1 174 ? 13.782 10.553 -17.036 1.00 83.50 174 THR A C 1
ATOM 1409 O O . THR A 1 174 ? 13.894 9.493 -17.654 1.00 83.50 174 THR A O 1
ATOM 1412 N N . MET A 1 175 ? 13.586 10.549 -15.714 1.00 83.19 175 MET A N 1
ATOM 1413 C CA . MET A 1 175 ? 13.370 9.301 -14.969 1.00 83.19 175 MET A CA 1
ATOM 1414 C C . MET A 1 175 ? 12.064 8.621 -15.358 1.00 83.19 175 MET A C 1
ATOM 1416 O O . MET A 1 175 ? 12.012 7.396 -15.458 1.00 83.19 175 MET A O 1
ATOM 1420 N N . SER A 1 176 ? 11.009 9.401 -15.580 1.00 81.81 176 SER A N 1
ATOM 1421 C CA . SER A 1 176 ? 9.688 8.866 -15.907 1.00 81.81 176 SER A CA 1
ATOM 1422 C C . SER A 1 176 ? 9.690 8.214 -17.290 1.00 81.81 176 SER A C 1
ATOM 1424 O O . SER A 1 176 ? 9.198 7.097 -17.447 1.00 81.81 176 SER A O 1
ATOM 1426 N N . THR A 1 177 ? 10.336 8.836 -18.280 1.00 83.31 177 THR A N 1
ATOM 1427 C CA . THR A 1 177 ? 10.532 8.237 -19.612 1.00 83.31 177 THR A CA 1
ATOM 1428 C C . THR A 1 177 ? 11.413 6.988 -19.560 1.00 83.31 177 THR A C 1
ATOM 1430 O O . THR A 1 177 ? 11.103 5.991 -20.219 1.00 83.31 177 THR A O 1
ATOM 1433 N N . SER A 1 178 ? 12.462 6.992 -18.734 1.00 83.62 178 SER A N 1
ATOM 1434 C CA . SER A 1 178 ? 13.314 5.813 -18.507 1.00 83.62 178 SER A CA 1
ATOM 1435 C C . SER A 1 178 ? 12.529 4.661 -17.868 1.00 83.62 178 SER A C 1
ATOM 1437 O O . SER A 1 178 ? 12.619 3.522 -18.325 1.00 83.62 178 SER A O 1
ATOM 1439 N N . THR A 1 179 ? 11.689 4.961 -16.873 1.00 83.75 179 THR A N 1
ATOM 1440 C CA . THR A 1 179 ? 10.800 3.988 -16.216 1.00 83.75 179 THR A CA 1
ATOM 1441 C C . THR A 1 179 ? 9.806 3.397 -17.205 1.00 83.75 179 THR A C 1
ATOM 1443 O O . THR A 1 179 ? 9.667 2.179 -17.279 1.00 83.75 179 THR A O 1
ATOM 1446 N N . TYR A 1 180 ? 9.149 4.236 -18.009 1.00 84.00 180 TYR A N 1
ATOM 1447 C CA . TYR A 1 180 ? 8.234 3.769 -19.048 1.00 84.00 180 TYR A CA 1
ATOM 1448 C C . TYR A 1 180 ? 8.931 2.850 -20.054 1.00 84.00 180 TYR A C 1
ATOM 1450 O O . TYR A 1 180 ? 8.412 1.784 -20.373 1.00 84.00 180 TYR A O 1
ATOM 1458 N N . THR A 1 181 ? 10.122 3.231 -20.523 1.00 84.56 181 THR A N 1
ATOM 1459 C CA . THR A 1 181 ? 10.901 2.427 -21.476 1.00 84.56 181 THR A CA 1
ATOM 1460 C C . THR A 1 181 ? 11.268 1.071 -20.880 1.00 84.56 181 THR A C 1
ATOM 1462 O O . THR A 1 181 ? 11.109 0.047 -21.540 1.00 84.56 181 THR A O 1
ATOM 1465 N N . TYR A 1 182 ? 11.684 1.045 -19.612 1.00 83.00 182 TYR A N 1
ATOM 1466 C CA . TYR A 1 182 ? 11.957 -0.199 -18.902 1.00 83.00 182 TYR A CA 1
ATOM 1467 C C . TYR A 1 182 ? 10.707 -1.074 -18.779 1.00 83.00 182 TYR A C 1
ATOM 1469 O O . TYR A 1 182 ? 10.736 -2.230 -19.186 1.00 83.00 182 TYR A O 1
ATOM 1477 N N . LEU A 1 183 ? 9.587 -0.522 -18.299 1.00 82.44 183 LEU A N 1
ATOM 1478 C CA . LEU A 1 183 ? 8.326 -1.260 -18.182 1.00 82.44 183 LEU A CA 1
ATOM 1479 C C . LEU A 1 183 ? 7.853 -1.790 -19.542 1.00 82.44 183 LEU A C 1
ATOM 1481 O O . LEU A 1 183 ? 7.423 -2.936 -19.633 1.00 82.44 183 LEU A O 1
ATOM 1485 N N . LYS A 1 184 ? 7.983 -0.994 -20.610 1.00 82.94 184 LYS A N 1
ATOM 1486 C CA . LYS A 1 184 ? 7.676 -1.410 -21.984 1.00 82.94 184 LYS A CA 1
ATOM 1487 C C . LYS A 1 184 ? 8.547 -2.589 -22.423 1.00 82.94 184 LYS A C 1
ATOM 1489 O O . LYS A 1 184 ? 8.022 -3.518 -23.028 1.00 82.94 184 LYS A O 1
ATOM 1494 N N . ASN A 1 185 ? 9.840 -2.576 -22.095 1.00 83.19 185 ASN A N 1
ATOM 1495 C CA . ASN A 1 185 ? 10.759 -3.673 -22.410 1.00 83.19 185 ASN A CA 1
ATOM 1496 C C . ASN A 1 185 ? 10.423 -4.968 -21.650 1.00 83.19 185 ASN A C 1
ATOM 1498 O O . ASN A 1 185 ? 10.646 -6.047 -22.189 1.00 83.19 185 ASN A O 1
ATOM 1502 N N . LEU A 1 186 ? 9.834 -4.873 -20.452 1.00 79.44 186 LEU A N 1
ATOM 1503 C CA . LEU A 1 186 ? 9.287 -6.028 -19.718 1.00 79.44 186 LEU A CA 1
ATOM 1504 C C . LEU A 1 186 ? 7.963 -6.558 -20.307 1.00 79.44 186 LEU A C 1
ATOM 1506 O O . LEU A 1 186 ? 7.435 -7.559 -19.827 1.00 79.44 186 LEU A O 1
ATOM 1510 N N . GLY A 1 187 ? 7.404 -5.887 -21.321 1.00 70.62 187 GLY A N 1
ATOM 1511 C CA . GLY A 1 187 ? 6.168 -6.274 -21.999 1.00 70.62 187 GLY A CA 1
ATOM 1512 C C . GLY A 1 187 ? 4.914 -5.985 -21.177 1.00 70.62 187 GLY A C 1
ATOM 1513 O O . GLY A 1 187 ? 4.337 -6.892 -20.598 1.00 70.62 187 GLY A O 1
ATOM 1514 N N . ILE A 1 188 ? 4.457 -4.730 -21.136 1.00 73.19 188 ILE A N 1
ATOM 1515 C CA . ILE A 1 188 ? 3.190 -4.376 -20.469 1.00 73.19 188 ILE A CA 1
ATOM 1516 C C . ILE A 1 188 ? 2.003 -4.952 -21.272 1.00 73.19 188 ILE A C 1
ATOM 1518 O O . ILE A 1 188 ? 1.892 -4.614 -22.454 1.00 73.19 188 ILE A O 1
ATOM 1522 N N . PRO A 1 189 ? 1.073 -5.720 -20.665 1.00 72.88 189 PRO A N 1
ATOM 1523 C CA . PRO A 1 189 ? 1.051 -6.203 -19.278 1.00 72.88 189 PRO A CA 1
ATOM 1524 C C . PRO A 1 189 ? 1.856 -7.505 -19.070 1.00 72.88 189 PRO A C 1
ATOM 1526 O O . PRO A 1 189 ? 1.694 -8.465 -19.816 1.00 72.88 189 PRO A O 1
ATOM 1529 N N . SER A 1 190 ? 2.654 -7.576 -17.998 1.00 81.00 190 SER A N 1
ATOM 1530 C CA . SER A 1 190 ? 3.371 -8.800 -17.588 1.00 81.00 190 SER A CA 1
ATOM 1531 C C . SER A 1 190 ? 3.413 -8.986 -16.072 1.00 81.00 190 SER A C 1
ATOM 1533 O O . SER A 1 190 ? 3.264 -8.027 -15.306 1.00 81.00 190 SER A O 1
ATOM 1535 N N . TYR A 1 191 ? 3.675 -10.216 -15.619 1.00 83.62 191 TYR A N 1
ATOM 1536 C CA . TYR A 1 191 ? 3.822 -10.530 -14.191 1.00 83.62 191 TYR A CA 1
ATOM 1537 C C . TYR A 1 191 ? 4.883 -9.667 -13.505 1.00 83.62 191 TYR A C 1
ATOM 1539 O O . TYR A 1 191 ? 4.682 -9.212 -12.381 1.00 83.62 191 TYR A O 1
ATOM 1547 N N . GLU A 1 192 ? 5.977 -9.382 -14.202 1.00 83.62 192 GLU A N 1
ATOM 1548 C CA . GLU A 1 192 ? 7.053 -8.516 -13.725 1.00 83.62 192 GLU A CA 1
ATOM 1549 C C . GLU A 1 192 ? 6.580 -7.079 -13.492 1.00 83.62 192 GLU A C 1
ATOM 1551 O O . GLU A 1 192 ? 6.878 -6.480 -12.456 1.00 83.62 192 GLU A O 1
ATOM 1556 N N . THR A 1 193 ? 5.771 -6.539 -14.406 1.00 84.44 193 THR A N 1
ATOM 1557 C CA . THR A 1 193 ? 5.169 -5.213 -14.220 1.00 84.44 193 THR A CA 1
ATOM 1558 C C . THR A 1 193 ? 4.166 -5.215 -13.061 1.00 84.44 193 THR A C 1
ATOM 1560 O O . THR A 1 193 ? 4.168 -4.287 -12.248 1.00 84.44 193 THR A O 1
ATOM 1563 N N . PHE A 1 194 ? 3.377 -6.286 -12.891 1.00 87.12 194 PHE A N 1
ATOM 1564 C CA . PHE A 1 194 ? 2.446 -6.428 -11.765 1.00 87.12 194 PHE A CA 1
ATOM 1565 C C . PHE A 1 194 ? 3.145 -6.449 -10.405 1.00 87.12 194 PHE A C 1
ATOM 1567 O O . PHE A 1 194 ? 2.595 -5.896 -9.457 1.00 87.12 194 PHE A O 1
ATOM 1574 N N . VAL A 1 195 ? 4.367 -6.985 -10.296 1.00 90.00 195 VAL A N 1
ATOM 1575 C CA . VAL A 1 195 ? 5.158 -6.912 -9.051 1.00 90.00 195 VAL A CA 1
ATOM 1576 C C . VAL A 1 195 ? 5.344 -5.463 -8.595 1.00 90.00 195 VAL A C 1
ATOM 1578 O O . VAL A 1 195 ? 5.169 -5.165 -7.413 1.00 90.00 195 VAL A O 1
ATOM 1581 N N . ILE A 1 196 ? 5.656 -4.548 -9.516 1.00 86.94 196 ILE A N 1
ATOM 1582 C CA . ILE A 1 196 ? 5.843 -3.125 -9.197 1.00 86.94 196 ILE A CA 1
ATOM 1583 C C . ILE A 1 196 ? 4.501 -2.487 -8.818 1.00 86.94 196 ILE A C 1
ATOM 1585 O O . ILE A 1 196 ? 4.387 -1.859 -7.761 1.00 86.94 196 ILE A O 1
ATOM 1589 N N . PHE A 1 197 ? 3.476 -2.667 -9.659 1.00 87.62 197 PHE A N 1
ATOM 1590 C CA . PHE A 1 197 ? 2.167 -2.042 -9.453 1.00 87.62 197 PHE A CA 1
ATOM 1591 C C . PHE A 1 197 ? 1.471 -2.533 -8.179 1.00 87.62 197 PHE A C 1
ATOM 1593 O O . PHE A 1 197 ? 0.929 -1.723 -7.431 1.00 87.62 197 PHE A O 1
ATOM 1600 N N . PHE A 1 198 ? 1.495 -3.837 -7.898 1.00 92.44 198 PHE A N 1
ATOM 1601 C CA . PHE A 1 198 ? 0.854 -4.404 -6.710 1.00 92.44 198 PHE A CA 1
ATOM 1602 C C . PHE A 1 198 ? 1.554 -3.983 -5.431 1.00 92.44 198 PHE A C 1
ATOM 1604 O O . PHE A 1 198 ? 0.883 -3.668 -4.448 1.00 92.44 198 PHE A O 1
ATOM 1611 N N . ARG A 1 199 ? 2.882 -3.863 -5.451 1.00 89.50 199 ARG A N 1
ATOM 1612 C CA . ARG A 1 199 ? 3.602 -3.342 -4.295 1.00 89.50 199 ARG A CA 1
ATOM 1613 C C . ARG A 1 199 ? 3.244 -1.885 -4.013 1.00 89.50 199 ARG A C 1
ATOM 1615 O O . ARG A 1 199 ? 2.931 -1.556 -2.871 1.00 89.50 199 ARG A O 1
ATOM 1622 N N . PHE A 1 200 ? 3.191 -1.040 -5.042 1.00 88.25 200 PHE A N 1
ATOM 1623 C CA . PHE A 1 200 ? 2.712 0.338 -4.906 1.00 88.25 200 PHE A CA 1
ATOM 1624 C C . PHE A 1 200 ? 1.261 0.397 -4.388 1.00 88.25 200 PHE A C 1
ATOM 1626 O O . PHE A 1 200 ? 0.957 1.128 -3.444 1.00 88.25 200 PHE A O 1
ATOM 1633 N N . LEU A 1 201 ? 0.375 -0.436 -4.940 1.00 89.88 201 LEU A N 1
ATOM 1634 C CA . LEU A 1 201 ? -1.029 -0.523 -4.532 1.00 89.88 201 LEU A CA 1
ATOM 1635 C C . LEU A 1 201 ? -1.189 -0.984 -3.075 1.00 89.88 201 LEU A C 1
ATOM 1637 O O . LEU A 1 201 ? -2.049 -0.473 -2.357 1.00 89.88 201 LEU A O 1
ATOM 1641 N N . SER A 1 202 ? -0.340 -1.903 -2.612 1.00 93.38 202 SER A N 1
ATOM 1642 C CA . SER A 1 202 ? -0.355 -2.374 -1.225 1.00 93.38 202 SER A CA 1
ATOM 1643 C C . SER A 1 202 ? -0.088 -1.234 -0.234 1.00 93.38 202 SER A C 1
ATOM 1645 O O . SER A 1 202 ? -0.783 -1.124 0.778 1.00 93.38 202 SER A O 1
ATOM 1647 N N . LEU A 1 203 ? 0.835 -0.321 -0.562 1.00 90.12 203 LEU A N 1
ATOM 1648 C CA . LEU A 1 203 ? 1.112 0.865 0.248 1.00 90.12 203 LEU A CA 1
ATOM 1649 C C . LEU A 1 203 ? -0.066 1.838 0.242 1.00 90.12 203 LEU A C 1
ATOM 1651 O O . LEU A 1 203 ? -0.424 2.354 1.299 1.00 90.12 203 LEU A O 1
ATOM 1655 N N . ILE A 1 204 ? -0.719 2.043 -0.908 1.00 86.50 204 ILE A N 1
ATOM 1656 C CA . ILE A 1 204 ? -1.950 2.845 -0.982 1.00 86.50 204 ILE A CA 1
ATOM 1657 C C . ILE A 1 204 ? -3.013 2.270 -0.039 1.00 86.50 204 ILE A C 1
ATOM 1659 O O . ILE A 1 204 ? -3.606 3.013 0.743 1.00 86.50 204 ILE A O 1
ATOM 1663 N N . PHE A 1 205 ? -3.234 0.954 -0.059 1.00 90.88 205 PHE A N 1
ATOM 1664 C CA . PHE A 1 205 ? -4.203 0.308 0.830 1.00 90.88 205 PHE A CA 1
ATOM 1665 C C . PHE A 1 205 ? -3.846 0.461 2.308 1.00 90.88 205 PHE A C 1
ATOM 1667 O O . PHE A 1 205 ? -4.736 0.742 3.116 1.00 90.88 205 PHE A O 1
ATOM 1674 N N . ILE A 1 206 ? -2.564 0.352 2.667 1.00 89.75 206 ILE A N 1
ATOM 1675 C CA . ILE A 1 206 ? -2.104 0.637 4.030 1.00 89.75 206 ILE A CA 1
ATOM 1676 C C . ILE A 1 206 ? -2.418 2.091 4.395 1.00 89.75 206 ILE A C 1
ATOM 1678 O O . ILE A 1 206 ? -3.063 2.328 5.414 1.00 89.75 206 ILE A O 1
ATOM 1682 N N . TYR A 1 207 ? -2.048 3.067 3.563 1.00 86.31 207 TYR A N 1
ATOM 1683 C CA . TYR A 1 207 ? -2.302 4.481 3.853 1.00 86.31 207 TYR A CA 1
ATOM 1684 C C . TYR A 1 207 ? -3.789 4.805 3.992 1.00 86.31 207 TYR A C 1
ATOM 1686 O O . TYR A 1 207 ? -4.168 5.497 4.938 1.00 86.31 207 TYR A O 1
ATOM 1694 N N . LEU A 1 208 ? -4.641 4.274 3.112 1.00 86.50 208 LEU A N 1
ATOM 1695 C CA . LEU A 1 208 ? -6.093 4.424 3.219 1.00 86.50 208 LEU A CA 1
ATOM 1696 C C . LEU A 1 208 ? -6.616 3.841 4.536 1.00 86.50 208 LEU A C 1
ATOM 1698 O O . LEU A 1 208 ? -7.442 4.465 5.203 1.00 86.50 208 LEU A O 1
ATOM 1702 N N . MET A 1 209 ? -6.100 2.679 4.944 1.00 88.62 209 MET A N 1
ATOM 1703 C CA . MET A 1 209 ? -6.473 2.036 6.200 1.00 88.62 209 MET A CA 1
ATOM 1704 C C . MET A 1 209 ? -6.053 2.864 7.425 1.00 88.62 209 MET A C 1
ATOM 1706 O O . MET A 1 209 ? -6.858 3.028 8.344 1.00 88.62 209 MET A O 1
ATOM 1710 N N . LEU A 1 210 ? -4.827 3.399 7.437 1.00 87.56 210 LEU A N 1
ATOM 1711 C CA . LEU A 1 210 ? -4.323 4.266 8.510 1.00 87.56 210 LEU A CA 1
ATOM 1712 C C . LEU A 1 210 ? -5.135 5.563 8.597 1.00 87.56 210 LEU A C 1
ATOM 1714 O O . LEU A 1 210 ? -5.592 5.955 9.671 1.00 87.56 210 LEU A O 1
ATOM 1718 N N . TYR A 1 211 ? -5.365 6.202 7.452 1.00 81.94 211 TYR A N 1
ATOM 1719 C CA . TYR A 1 211 ? -6.118 7.444 7.354 1.00 81.94 211 TYR A CA 1
ATOM 1720 C C . TYR A 1 211 ? -7.564 7.293 7.845 1.00 81.94 211 TYR A C 1
ATOM 1722 O O . TYR A 1 211 ? -8.069 8.139 8.590 1.00 81.94 211 TYR A O 1
ATOM 1730 N N . ASP A 1 212 ? -8.224 6.193 7.484 1.00 81.38 212 ASP A N 1
ATOM 1731 C CA . ASP A 1 212 ? -9.586 5.916 7.928 1.00 81.38 212 ASP A CA 1
ATOM 1732 C C . ASP A 1 212 ? -9.672 5.722 9.455 1.00 81.38 212 ASP A C 1
ATOM 1734 O O . ASP A 1 212 ? -10.622 6.182 10.083 1.00 81.38 212 ASP A O 1
ATOM 1738 N N . ASP A 1 213 ? -8.652 5.148 10.099 1.00 82.50 213 ASP A N 1
ATOM 1739 C CA . ASP A 1 213 ? -8.611 5.042 11.566 1.00 82.50 213 ASP A CA 1
ATOM 1740 C C . ASP A 1 213 ? -8.285 6.388 12.256 1.00 82.50 213 ASP A C 1
ATOM 1742 O O . ASP A 1 213 ? -8.733 6.671 13.376 1.00 82.50 213 ASP A O 1
ATOM 1746 N N . ILE A 1 214 ? -7.530 7.275 11.596 1.00 81.50 214 ILE A N 1
ATOM 1747 C CA . ILE A 1 214 ? -7.263 8.630 12.105 1.00 81.50 214 ILE A CA 1
ATOM 1748 C C . ILE A 1 214 ? -8.553 9.465 12.130 1.00 81.50 214 ILE A C 1
ATOM 1750 O O . ILE A 1 214 ? -8.741 10.272 13.050 1.00 81.50 214 ILE A O 1
ATOM 1754 N N . LYS A 1 215 ? -9.503 9.240 11.219 1.00 80.88 215 LYS A N 1
ATOM 1755 C CA . LYS A 1 215 ? -10.801 9.930 11.261 1.00 80.88 215 LYS A CA 1
ATOM 1756 C C . LYS A 1 215 ? -11.604 9.543 12.498 1.00 80.88 215 LYS A C 1
ATOM 1758 O O . LYS A 1 215 ? -11.990 8.391 12.672 1.00 80.88 215 LYS A O 1
ATOM 1763 N N . LYS A 1 216 ? -11.952 10.534 13.327 1.00 75.69 216 LYS A N 1
ATOM 1764 C CA . LYS A 1 216 ? -12.755 10.337 14.549 1.00 75.69 216 LYS A CA 1
ATOM 1765 C C . LYS A 1 216 ? -14.050 9.560 14.276 1.00 75.69 216 LYS A C 1
ATOM 1767 O O . LYS A 1 216 ? -14.309 8.568 14.949 1.00 75.69 216 LYS A O 1
ATOM 1772 N N . ASN A 1 217 ? -14.842 9.989 13.291 1.00 75.69 217 ASN A N 1
ATOM 1773 C CA . ASN A 1 217 ? -16.144 9.376 13.012 1.00 75.69 217 ASN A CA 1
ATOM 1774 C C . ASN A 1 217 ? -16.014 7.926 12.537 1.00 75.69 217 ASN A C 1
ATOM 1776 O O . ASN A 1 217 ? -16.766 7.067 12.993 1.00 75.69 217 ASN A O 1
ATOM 1780 N N . SER A 1 218 ? -15.047 7.642 11.662 1.00 77.38 218 SER A N 1
ATOM 1781 C CA . SER A 1 218 ? -14.817 6.282 11.172 1.00 77.38 218 SER A CA 1
ATOM 1782 C C . SER A 1 218 ? -14.297 5.369 12.284 1.00 77.38 218 SER A C 1
ATOM 1784 O O . SER A 1 218 ? -14.877 4.309 12.524 1.00 77.38 218 SER A O 1
ATOM 1786 N N . PHE A 1 219 ? -13.313 5.831 13.066 1.00 82.94 219 PHE A N 1
ATOM 1787 C CA . PHE A 1 219 ? -12.814 5.130 14.252 1.00 82.94 219 PHE A CA 1
ATOM 1788 C C . PHE A 1 219 ? -13.933 4.755 15.231 1.00 82.94 219 PHE A C 1
ATOM 1790 O O . PHE A 1 219 ? -14.051 3.592 15.620 1.00 82.94 219 PHE A O 1
ATOM 1797 N N . LEU A 1 220 ? -14.784 5.714 15.613 1.00 83.88 220 LEU A N 1
ATOM 1798 C CA . LEU A 1 220 ? -15.885 5.462 16.546 1.00 83.88 220 LEU A CA 1
ATOM 1799 C C . LEU A 1 220 ? -16.920 4.505 15.943 1.00 83.88 220 LEU A C 1
ATOM 1801 O O . LEU A 1 220 ? -17.354 3.577 16.623 1.00 83.88 220 LEU A O 1
ATOM 1805 N N . LYS A 1 221 ? -17.268 4.671 14.659 1.00 84.75 221 LYS A N 1
ATOM 1806 C CA . LYS A 1 221 ? -18.225 3.800 13.961 1.00 84.75 221 LYS A CA 1
ATOM 1807 C C . LYS A 1 221 ? -17.729 2.356 13.877 1.00 84.75 221 LYS A C 1
ATOM 1809 O O . LYS A 1 221 ? -18.510 1.448 14.153 1.00 84.75 221 LYS A O 1
ATOM 1814 N N . LYS A 1 222 ? -16.457 2.135 13.525 1.00 85.38 222 LYS A N 1
ATOM 1815 C CA . LYS A 1 222 ? -15.841 0.797 13.509 1.00 85.38 222 LYS A CA 1
ATOM 1816 C C . LYS A 1 222 ? -15.795 0.200 14.906 1.00 85.38 222 LYS A C 1
ATOM 1818 O O . LYS A 1 222 ? -16.256 -0.917 15.114 1.00 85.38 222 LYS A O 1
ATOM 1823 N N . THR A 1 223 ? -15.312 0.973 15.875 1.00 87.31 223 THR A N 1
ATOM 1824 C CA . THR A 1 223 ? -15.133 0.487 17.245 1.00 87.31 223 THR A CA 1
ATOM 1825 C C . THR A 1 223 ? -16.471 0.150 17.905 1.00 87.31 223 THR A C 1
ATOM 1827 O O . THR A 1 223 ? -16.560 -0.848 18.612 1.00 87.31 223 THR A O 1
ATOM 1830 N N . ALA A 1 224 ? -17.547 0.884 17.603 1.00 85.50 224 ALA A N 1
ATOM 1831 C CA . ALA A 1 224 ? -18.899 0.566 18.068 1.00 85.50 224 ALA A CA 1
ATOM 1832 C C . ALA A 1 224 ? -19.391 -0.819 17.602 1.00 85.50 224 ALA A C 1
ATOM 1834 O O . ALA A 1 224 ? -20.155 -1.477 18.311 1.00 85.50 224 ALA A O 1
ATOM 1835 N N . GLN A 1 225 ? -18.938 -1.310 16.440 1.00 82.38 225 GLN A N 1
ATOM 1836 C CA . GLN A 1 225 ? -19.328 -2.639 15.953 1.00 82.38 225 GLN A CA 1
ATOM 1837 C C . GLN A 1 225 ? -18.823 -3.763 16.862 1.00 82.38 225 GLN A C 1
ATOM 1839 O O . GLN A 1 225 ? -19.489 -4.794 16.955 1.00 82.38 225 GLN A O 1
ATOM 1844 N N . PHE A 1 226 ? -17.711 -3.549 17.573 1.00 83.25 226 PHE A N 1
ATOM 1845 C CA . PHE A 1 226 ? -17.119 -4.529 18.491 1.00 83.25 226 PHE A CA 1
ATOM 1846 C C . PHE A 1 226 ? -17.985 -4.789 19.728 1.00 83.25 226 PHE A C 1
ATOM 1848 O O . PHE A 1 226 ? -17.862 -5.840 20.353 1.00 83.25 226 PHE A O 1
ATOM 1855 N N . TYR A 1 227 ? -18.874 -3.850 20.063 1.00 81.69 227 TYR A N 1
ATOM 1856 C CA . TYR A 1 227 ? -19.728 -3.913 21.250 1.00 81.69 227 TYR A CA 1
ATOM 1857 C C . TYR A 1 227 ? -21.155 -4.371 20.951 1.00 81.69 227 TYR A C 1
ATOM 1859 O O . TYR A 1 227 ? -21.894 -4.676 21.879 1.00 81.69 227 TYR A O 1
ATOM 1867 N N . LYS A 1 228 ? -21.564 -4.427 19.676 1.00 83.75 228 LYS A N 1
ATOM 1868 C CA . LYS A 1 228 ? -22.966 -4.703 19.336 1.00 83.75 228 LYS A CA 1
ATOM 1869 C C . LYS A 1 228 ? -23.358 -6.169 19.552 1.00 83.75 228 LYS A C 1
ATOM 1871 O O . LYS A 1 228 ? -24.430 -6.433 20.074 1.00 83.75 228 LYS A O 1
ATOM 1876 N N . ASN A 1 229 ? -22.536 -7.109 19.085 1.00 83.69 229 ASN A N 1
ATOM 1877 C CA . ASN A 1 229 ? -22.703 -8.550 19.304 1.00 83.69 229 ASN A CA 1
ATOM 1878 C C . ASN A 1 229 ? -21.385 -9.269 18.954 1.00 83.69 229 ASN A C 1
ATOM 1880 O O . ASN A 1 229 ? -20.645 -8.808 18.080 1.00 83.69 229 ASN A O 1
ATOM 1884 N N . THR A 1 230 ? -21.129 -10.424 19.565 1.00 85.19 230 THR A N 1
ATOM 1885 C CA . THR A 1 230 ? -19.990 -11.315 19.300 1.00 85.19 230 THR A CA 1
ATOM 1886 C C . THR A 1 230 ? -19.831 -11.635 17.813 1.00 85.19 230 THR A C 1
ATOM 1888 O O . THR A 1 230 ? -18.720 -11.581 17.294 1.00 85.19 230 THR A O 1
ATOM 1891 N N . GLY A 1 231 ? -20.932 -11.868 17.086 1.00 87.88 231 GLY A N 1
ATOM 1892 C CA . GLY A 1 231 ? -20.878 -12.122 15.640 1.00 87.88 231 GLY A CA 1
ATOM 1893 C C . GLY A 1 231 ? -20.297 -10.953 14.832 1.00 87.88 231 GLY A C 1
ATOM 1894 O O . GLY A 1 231 ? -19.536 -11.166 13.892 1.00 87.88 231 GLY A O 1
ATOM 1895 N N . ARG A 1 232 ? -20.579 -9.701 15.227 1.00 86.56 232 ARG A N 1
ATOM 1896 C CA . ARG A 1 232 ? -19.986 -8.522 14.569 1.00 86.56 232 ARG A CA 1
ATOM 1897 C C . ARG A 1 232 ? -18.514 -8.350 14.907 1.00 86.56 232 ARG A C 1
ATOM 1899 O O . ARG A 1 232 ? -17.753 -7.930 14.045 1.00 86.56 232 ARG A O 1
ATOM 1906 N N . LEU A 1 233 ? -18.110 -8.688 16.131 1.00 83.75 233 LEU A N 1
ATOM 1907 C CA . LEU A 1 233 ? -16.699 -8.708 16.502 1.00 83.75 233 LEU A CA 1
ATOM 1908 C C . LEU A 1 233 ? -15.928 -9.715 15.639 1.00 83.75 233 LEU A C 1
ATOM 1910 O O . LEU A 1 233 ? -14.917 -9.350 15.044 1.00 83.75 233 LEU A O 1
ATOM 1914 N N . PHE A 1 234 ? -16.439 -10.944 15.514 1.00 89.25 234 PHE A N 1
ATOM 1915 C CA . PHE A 1 234 ? -15.842 -11.974 14.663 1.00 89.25 234 PHE A CA 1
ATOM 1916 C C . PHE A 1 234 ? -15.749 -11.522 13.201 1.00 89.25 234 PHE A C 1
ATOM 1918 O O . PHE A 1 234 ? -14.683 -11.600 12.597 1.00 89.25 234 PHE A O 1
ATOM 1925 N N . PHE A 1 235 ? -16.832 -10.964 12.654 1.00 90.69 235 PHE A N 1
ATOM 1926 C CA . PHE A 1 235 ? -16.844 -10.445 11.287 1.00 90.69 235 PHE A CA 1
ATOM 1927 C C . PHE A 1 235 ? -15.817 -9.323 11.067 1.00 90.69 235 PHE A C 1
ATOM 1929 O O . PHE A 1 235 ? -15.155 -9.292 10.033 1.00 90.69 235 PHE A O 1
ATOM 1936 N N . SER A 1 236 ? -15.617 -8.435 12.046 1.00 89.88 236 SER A N 1
ATOM 1937 C CA . SER A 1 236 ? -14.578 -7.400 11.975 1.00 89.88 236 SER A CA 1
ATOM 1938 C C . SER A 1 236 ? -13.162 -7.977 11.942 1.00 89.88 236 SER A C 1
ATOM 1940 O O . SER A 1 236 ? -12.323 -7.472 11.198 1.00 89.88 236 SER A O 1
ATOM 1942 N N . TYR A 1 237 ? -12.884 -9.033 12.715 1.00 91.12 237 TYR A N 1
ATOM 1943 C CA . TYR A 1 237 ? -11.602 -9.747 12.645 1.00 91.12 237 TYR A CA 1
ATOM 1944 C C . TYR A 1 237 ? -11.424 -10.473 11.313 1.00 91.12 237 TYR A C 1
ATOM 1946 O O . TYR A 1 237 ? -10.346 -10.406 10.727 1.00 91.12 237 TYR A O 1
ATOM 1954 N N . PHE A 1 238 ? -12.477 -11.119 10.812 1.00 93.06 238 PHE A N 1
ATOM 1955 C CA . PHE A 1 238 ? -12.462 -11.783 9.512 1.00 93.06 238 PHE A CA 1
ATOM 1956 C C . PHE A 1 238 ? -12.170 -10.792 8.378 1.00 93.06 238 PHE A C 1
ATOM 1958 O O . PHE A 1 238 ? -11.255 -11.014 7.589 1.00 93.06 238 PHE A O 1
ATOM 1965 N N . LEU A 1 239 ? -12.874 -9.655 8.343 1.00 93.00 239 LEU A N 1
ATOM 1966 C CA . LEU A 1 239 ? -12.609 -8.591 7.374 1.00 93.00 239 LEU A CA 1
ATOM 1967 C C . LEU A 1 239 ? -11.183 -8.056 7.496 1.00 93.00 239 LEU A C 1
ATOM 1969 O O . LEU A 1 239 ? -10.509 -7.896 6.482 1.00 93.00 239 LEU A O 1
ATOM 1973 N N . LEU A 1 240 ? -10.705 -7.795 8.718 1.00 93.50 240 LEU A N 1
ATOM 1974 C CA . LEU A 1 240 ? -9.328 -7.353 8.938 1.00 93.50 240 LEU A CA 1
ATOM 1975 C C . LEU A 1 240 ? -8.323 -8.372 8.384 1.00 93.50 240 LEU A C 1
ATOM 1977 O O . LEU A 1 240 ? -7.383 -7.979 7.699 1.00 93.50 240 LEU A O 1
ATOM 1981 N N . SER A 1 241 ? -8.533 -9.662 8.649 1.00 93.94 241 SER A N 1
ATOM 1982 C CA . SER A 1 241 ? -7.685 -10.741 8.141 1.00 93.94 241 SER A CA 1
ATOM 1983 C C . SER A 1 241 ? -7.682 -10.781 6.613 1.00 93.94 241 SER A C 1
ATOM 1985 O O . SER A 1 241 ? -6.608 -10.818 6.019 1.00 93.94 241 SER A O 1
ATOM 1987 N N . LEU A 1 242 ? -8.850 -10.668 5.972 1.00 95.06 242 LEU A N 1
ATOM 1988 C CA . LEU A 1 242 ? -8.974 -10.633 4.513 1.00 95.06 242 LEU A CA 1
ATOM 1989 C C . LEU A 1 242 ? -8.221 -9.435 3.915 1.00 95.06 242 LEU A C 1
ATOM 1991 O O . LEU A 1 242 ? -7.439 -9.601 2.975 1.00 95.06 242 LEU A O 1
ATOM 1995 N N . TYR A 1 243 ? -8.387 -8.242 4.496 1.00 93.88 243 TYR A N 1
ATOM 1996 C CA . TYR A 1 243 ? -7.648 -7.051 4.072 1.00 93.88 243 TYR A CA 1
ATOM 1997 C C . TYR A 1 243 ? -6.136 -7.229 4.228 1.00 93.88 243 TYR A C 1
ATOM 1999 O O . TYR A 1 243 ? -5.393 -6.940 3.293 1.00 93.88 243 TYR A O 1
ATOM 2007 N N . LEU A 1 244 ? -5.667 -7.722 5.377 1.00 95.56 244 LEU A N 1
ATOM 2008 C CA . LEU A 1 244 ? -4.237 -7.916 5.626 1.00 95.56 244 LEU A CA 1
ATOM 2009 C C . LEU A 1 244 ? -3.636 -9.008 4.735 1.00 95.56 244 LEU A C 1
ATOM 2011 O O . LEU A 1 244 ? -2.528 -8.821 4.243 1.00 95.56 244 LEU A O 1
ATOM 2015 N N . CYS A 1 245 ? -4.364 -10.094 4.461 1.00 95.62 245 CYS A N 1
ATOM 2016 C CA . CYS A 1 245 ? -3.939 -11.116 3.501 1.00 95.62 245 CYS A CA 1
ATOM 2017 C C . CYS A 1 245 ? -3.820 -10.534 2.091 1.00 95.62 245 CYS A C 1
ATOM 2019 O O . CYS A 1 245 ? -2.840 -10.800 1.402 1.00 95.62 245 CYS A O 1
ATOM 2021 N N . SER A 1 246 ? -4.775 -9.693 1.684 1.00 94.62 246 SER A N 1
ATOM 2022 C CA . SER A 1 246 ? -4.732 -9.015 0.384 1.00 94.62 246 SER A CA 1
ATOM 2023 C C . SER A 1 246 ? -3.527 -8.078 0.285 1.00 94.62 246 SER A C 1
ATOM 2025 O O . SER A 1 246 ? -2.794 -8.118 -0.698 1.00 94.62 246 SER A O 1
ATOM 2027 N N . VAL A 1 247 ? -3.269 -7.270 1.320 1.00 95.81 247 VAL A N 1
ATOM 2028 C CA . VAL A 1 247 ? -2.101 -6.374 1.371 1.00 95.81 247 VAL A CA 1
ATOM 2029 C C . VAL A 1 247 ? -0.794 -7.167 1.360 1.00 95.81 247 VAL A C 1
ATOM 2031 O O . VAL A 1 247 ? 0.113 -6.812 0.613 1.00 95.81 247 VAL A O 1
ATOM 2034 N N . LEU A 1 248 ? -0.697 -8.251 2.135 1.00 95.31 248 LEU A N 1
ATOM 2035 C CA . LEU A 1 248 ? 0.475 -9.128 2.161 1.00 95.31 248 LEU A CA 1
ATOM 2036 C C . LEU A 1 248 ? 0.726 -9.768 0.790 1.00 95.31 248 LEU A C 1
ATOM 2038 O O . LEU A 1 248 ? 1.854 -9.731 0.305 1.00 95.31 248 LEU A O 1
ATOM 2042 N N . TYR A 1 249 ? -0.317 -10.295 0.145 1.00 94.62 249 TYR A N 1
ATOM 2043 C CA . TYR A 1 249 ? -0.228 -10.864 -1.199 1.00 94.62 249 TYR A CA 1
ATOM 2044 C C . TYR A 1 249 ? 0.246 -9.832 -2.229 1.00 94.62 249 TYR A C 1
ATOM 2046 O O . TYR A 1 249 ? 1.129 -10.131 -3.027 1.00 94.62 249 TYR A O 1
ATOM 2054 N N . LEU A 1 250 ? -0.293 -8.609 -2.191 1.00 94.75 250 LEU A N 1
ATOM 2055 C CA . LEU A 1 250 ? 0.096 -7.534 -3.106 1.00 94.75 250 LEU A CA 1
ATOM 2056 C C . LEU A 1 250 ? 1.533 -7.045 -2.859 1.00 94.75 250 LEU A C 1
ATOM 2058 O O . LEU A 1 250 ? 2.289 -6.873 -3.812 1.00 94.75 250 LEU A O 1
ATOM 2062 N N . MET A 1 251 ? 1.925 -6.857 -1.594 1.00 93.62 251 MET A N 1
ATOM 2063 C CA . MET A 1 251 ? 3.277 -6.419 -1.213 1.00 93.62 251 MET A CA 1
ATOM 2064 C C . MET A 1 251 ? 4.341 -7.439 -1.639 1.00 93.62 251 MET A C 1
ATOM 2066 O O . MET A 1 251 ? 5.417 -7.056 -2.095 1.00 93.62 251 MET A O 1
ATOM 2070 N N . HIS A 1 252 ? 4.017 -8.730 -1.522 1.00 93.19 252 HIS A N 1
ATOM 2071 C CA . HIS A 1 252 ? 4.923 -9.857 -1.765 1.00 93.19 252 HIS A CA 1
ATOM 2072 C C . HIS A 1 252 ? 4.575 -10.652 -3.028 1.00 93.19 252 HIS A C 1
ATOM 2074 O O . HIS A 1 252 ? 4.914 -11.830 -3.138 1.00 93.19 252 HIS A O 1
ATOM 2080 N N . PHE A 1 253 ? 3.921 -10.017 -4.007 1.00 93.44 253 PHE A N 1
ATOM 2081 C CA . PHE A 1 253 ? 3.415 -10.692 -5.208 1.00 93.44 253 PHE A CA 1
ATOM 2082 C C . PHE A 1 253 ? 4.488 -11.489 -5.958 1.00 93.44 253 PHE A C 1
ATOM 2084 O O . PHE A 1 253 ? 4.210 -12.572 -6.465 1.00 93.44 253 PHE A O 1
ATOM 2091 N N . TYR A 1 254 ? 5.734 -11.007 -5.961 1.00 91.06 254 TYR A N 1
ATOM 2092 C CA . TYR A 1 254 ? 6.876 -11.707 -6.557 1.00 91.06 254 TYR A CA 1
ATOM 2093 C C . TYR A 1 254 ? 7.034 -13.155 -6.057 1.00 91.06 254 TYR A C 1
ATOM 2095 O O . TYR A 1 254 ? 7.391 -14.037 -6.836 1.00 91.06 254 TYR A O 1
ATOM 2103 N N . HIS A 1 255 ? 6.728 -13.423 -4.785 1.00 88.94 255 HIS A N 1
ATOM 2104 C CA . HIS A 1 255 ? 6.801 -14.766 -4.207 1.00 88.94 255 HIS A CA 1
ATOM 2105 C C . HIS A 1 255 ? 5.578 -15.626 -4.547 1.00 88.94 255 HIS A C 1
ATOM 2107 O O . HIS A 1 255 ? 5.692 -16.845 -4.652 1.00 88.94 255 HIS A O 1
ATOM 2113 N N . PHE A 1 256 ? 4.417 -15.005 -4.757 1.00 88.19 256 PHE A N 1
ATOM 2114 C CA . PHE A 1 256 ? 3.164 -15.707 -5.045 1.00 88.19 256 PHE A CA 1
ATOM 2115 C C . PHE A 1 256 ? 2.876 -15.875 -6.540 1.00 88.19 256 PHE A C 1
ATOM 2117 O O . PHE A 1 256 ? 2.001 -16.661 -6.904 1.00 88.19 256 PHE A O 1
ATOM 2124 N N . GLN A 1 257 ? 3.629 -15.196 -7.412 1.00 86.56 257 GLN A N 1
ATOM 2125 C CA . GLN A 1 257 ? 3.359 -15.144 -8.849 1.00 86.56 257 GLN A CA 1
ATOM 2126 C C . GLN A 1 257 ? 3.243 -16.525 -9.511 1.00 86.56 257 GLN A C 1
ATOM 2128 O O . GLN A 1 257 ? 2.496 -16.661 -10.471 1.00 86.56 257 GLN A O 1
ATOM 2133 N N . GLY A 1 258 ? 3.939 -17.559 -9.018 1.00 85.06 258 GLY A N 1
ATOM 2134 C CA . GLY A 1 258 ? 3.850 -18.918 -9.572 1.00 85.06 258 GLY A CA 1
ATOM 2135 C C . GLY A 1 258 ? 2.459 -19.538 -9.405 1.00 85.06 258 GLY A C 1
ATOM 2136 O O . GLY A 1 258 ? 1.903 -20.114 -10.342 1.00 85.06 258 GLY A O 1
ATOM 2137 N N . PHE A 1 259 ? 1.849 -19.341 -8.235 1.00 85.06 259 PHE A N 1
ATOM 2138 C CA . PHE A 1 259 ? 0.469 -19.752 -7.990 1.00 85.06 259 PHE A CA 1
ATOM 2139 C C . PHE A 1 259 ? -0.499 -18.941 -8.858 1.00 85.06 259 PHE A C 1
ATOM 2141 O O . PHE A 1 259 ? -1.383 -19.498 -9.505 1.00 85.06 259 PHE A O 1
ATOM 2148 N N . THR A 1 260 ? -0.275 -17.628 -8.950 1.00 86.44 260 THR A N 1
ATOM 2149 C CA . THR A 1 260 ? -1.081 -16.731 -9.784 1.00 86.44 260 THR A CA 1
ATOM 2150 C C . THR A 1 260 ? -1.029 -17.113 -11.260 1.00 86.44 260 THR A C 1
ATOM 2152 O O . THR A 1 260 ? -2.071 -17.137 -11.902 1.00 86.44 260 THR A O 1
ATOM 2155 N N . ARG A 1 261 ? 0.152 -17.445 -11.796 1.00 87.19 261 ARG A N 1
ATOM 2156 C CA . ARG A 1 261 ? 0.341 -17.930 -13.175 1.00 87.19 261 ARG A CA 1
ATOM 2157 C C . ARG A 1 261 ? -0.484 -19.180 -13.442 1.00 87.19 261 ARG A C 1
ATOM 2159 O O . ARG A 1 261 ? -1.195 -19.241 -14.432 1.00 87.19 261 ARG A O 1
ATOM 2166 N N . THR A 1 262 ? -0.467 -20.133 -12.516 1.00 85.75 262 THR A N 1
ATOM 2167 C CA . THR A 1 262 ? -1.226 -21.387 -12.654 1.00 85.75 262 THR A CA 1
ATOM 2168 C C . THR A 1 262 ? -2.734 -21.143 -12.802 1.00 85.75 262 THR A C 1
ATOM 2170 O O . THR A 1 262 ? -3.407 -21.878 -13.518 1.00 85.75 262 THR A O 1
ATOM 2173 N N . ILE A 1 263 ? -3.265 -20.097 -12.159 1.00 84.25 263 ILE A N 1
ATOM 2174 C CA . ILE A 1 263 ? -4.697 -19.758 -12.193 1.00 84.25 263 ILE A CA 1
ATOM 2175 C C . ILE A 1 263 ? -5.047 -18.814 -13.350 1.00 84.25 263 ILE A C 1
ATOM 2177 O O . ILE A 1 263 ? -6.071 -19.004 -14.001 1.00 84.25 263 ILE A O 1
ATOM 2181 N N . LEU A 1 264 ? -4.238 -17.777 -13.589 1.00 82.75 264 LEU A N 1
ATOM 2182 C CA . LEU A 1 264 ? -4.543 -16.716 -14.556 1.00 82.75 264 LEU A CA 1
ATOM 2183 C C . LEU A 1 264 ? -4.078 -17.021 -15.979 1.00 82.75 264 LEU A C 1
ATOM 2185 O O . LEU A 1 264 ? -4.736 -16.548 -16.899 1.00 82.75 264 LEU A O 1
ATOM 2189 N N . ASN A 1 265 ? -3.024 -17.816 -16.187 1.00 84.62 265 ASN A N 1
ATOM 2190 C CA . ASN A 1 265 ? -2.566 -18.151 -17.540 1.00 84.62 265 ASN A CA 1
ATOM 2191 C C . ASN A 1 265 ? -3.673 -18.810 -18.380 1.00 84.62 265 ASN A C 1
ATOM 2193 O O . ASN A 1 265 ? -3.928 -18.309 -19.468 1.00 84.62 265 ASN A O 1
ATOM 2197 N N . PRO A 1 266 ? -4.440 -19.802 -17.875 1.00 83.00 266 PRO A N 1
ATOM 2198 C CA . PRO A 1 266 ? -5.559 -20.366 -18.636 1.00 83.00 266 PRO A CA 1
ATOM 2199 C C . PRO A 1 266 ? -6.624 -19.329 -19.017 1.00 83.00 266 PRO A C 1
ATOM 2201 O O . PRO A 1 266 ? -7.244 -19.420 -20.074 1.00 83.00 266 PRO A O 1
ATOM 2204 N N . VAL A 1 267 ? -6.842 -18.325 -18.160 1.00 81.31 267 VAL A N 1
ATOM 2205 C CA . VAL A 1 267 ? -7.782 -17.227 -18.427 1.00 81.31 267 VAL A CA 1
ATOM 2206 C C . VAL A 1 267 ? -7.220 -16.287 -19.491 1.00 81.31 267 VAL A C 1
ATOM 2208 O O . VAL A 1 267 ? -7.951 -15.857 -20.378 1.00 81.31 267 VAL A O 1
ATOM 2211 N N . PHE A 1 268 ? -5.927 -15.974 -19.433 1.00 81.19 268 PHE A N 1
ATOM 2212 C CA . PHE A 1 268 ? -5.263 -15.147 -20.437 1.00 81.19 268 PHE A CA 1
ATOM 2213 C C . PHE A 1 268 ? -5.155 -15.850 -21.791 1.00 81.19 268 PHE A C 1
ATOM 2215 O O . PHE A 1 268 ? -5.396 -15.199 -22.805 1.00 81.19 268 PHE A O 1
ATOM 2222 N N . ASP A 1 269 ? -4.894 -17.159 -21.812 1.00 81.50 269 ASP A N 1
ATOM 2223 C CA . ASP A 1 269 ? -4.962 -18.001 -23.011 1.00 81.50 269 ASP A CA 1
ATOM 2224 C C . ASP A 1 269 ? -6.365 -17.954 -23.628 1.00 81.50 269 ASP A C 1
ATOM 2226 O O . ASP A 1 269 ? -6.512 -17.734 -24.829 1.00 81.50 269 ASP A O 1
ATOM 2230 N N . TRP A 1 270 ? -7.409 -18.082 -22.801 1.00 82.69 270 TRP A N 1
ATOM 2231 C CA . TRP A 1 270 ? -8.798 -18.004 -23.260 1.00 82.69 270 TRP A CA 1
ATOM 2232 C C . TRP A 1 270 ? -9.166 -16.628 -23.833 1.00 82.69 270 TRP A C 1
ATOM 2234 O O . TRP A 1 270 ? -9.921 -16.541 -24.800 1.00 82.69 270 TRP A O 1
ATOM 2244 N N . LEU A 1 271 ? -8.611 -15.552 -23.268 1.00 79.69 271 LEU A N 1
ATOM 2245 C CA . LEU A 1 271 ? -8.834 -14.175 -23.718 1.00 79.69 271 LEU A CA 1
ATOM 2246 C C . LEU A 1 271 ? -7.869 -13.723 -24.830 1.00 79.69 271 LEU A C 1
ATOM 2248 O O . LEU A 1 271 ? -7.970 -12.584 -25.286 1.00 79.69 271 LEU A O 1
ATOM 2252 N N . GLY A 1 272 ? -6.927 -14.572 -25.258 1.00 74.94 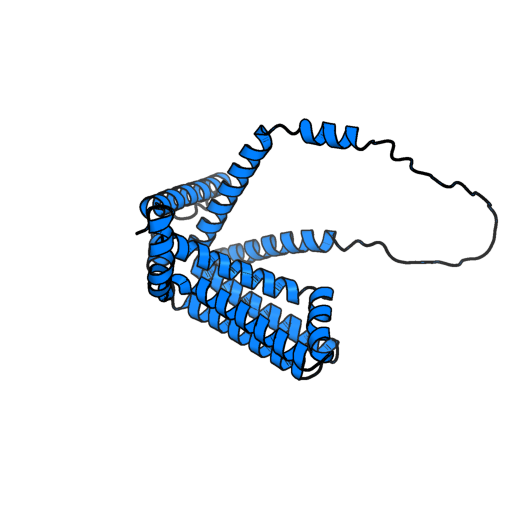272 GLY A N 1
ATOM 2253 C CA . GLY A 1 272 ? -5.907 -14.224 -26.254 1.00 74.94 272 GLY A CA 1
ATOM 2254 C C . GLY A 1 272 ? -4.951 -13.111 -25.804 1.00 74.94 272 GLY A C 1
ATOM 2255 O O . GLY A 1 272 ? -4.398 -12.394 -26.639 1.00 74.94 272 GLY A O 1
ATOM 2256 N N . ILE A 1 273 ? -4.774 -12.928 -24.492 1.00 73.00 273 ILE A N 1
ATOM 2257 C CA . ILE A 1 273 ? -3.915 -11.885 -23.927 1.00 73.00 273 ILE A CA 1
ATOM 2258 C C . ILE A 1 273 ? -2.483 -12.430 -23.848 1.00 73.00 273 ILE A C 1
ATOM 2260 O O . ILE A 1 273 ? -2.252 -13.430 -23.160 1.00 73.00 273 ILE A O 1
ATOM 2264 N N . PRO A 1 274 ? -1.497 -11.789 -24.504 1.00 67.88 274 PRO A N 1
ATOM 2265 C CA . PRO A 1 274 ? -0.110 -12.213 -24.398 1.00 67.88 274 PRO A CA 1
ATOM 2266 C C . PRO A 1 274 ? 0.367 -12.063 -22.951 1.00 67.88 274 PRO A C 1
ATOM 2268 O O . PRO A 1 274 ? 0.288 -10.984 -22.369 1.00 67.88 274 PRO A O 1
ATOM 2271 N N . HIS A 1 275 ? 0.869 -13.153 -22.378 1.00 65.62 275 HIS A N 1
ATOM 2272 C CA . HIS A 1 275 ? 1.395 -13.202 -21.020 1.00 65.62 275 HIS A CA 1
ATOM 2273 C C . HIS A 1 275 ? 2.674 -14.055 -21.007 1.00 65.62 275 HIS A C 1
ATOM 2275 O O . HIS A 1 275 ? 2.715 -15.145 -21.574 1.00 65.62 275 HIS A O 1
ATOM 2281 N N . LYS A 1 276 ? 3.748 -13.531 -20.412 1.00 59.16 276 LYS A N 1
ATOM 2282 C CA . LYS A 1 276 ? 5.013 -14.238 -20.147 1.00 59.16 276 LYS A CA 1
ATOM 2283 C C . LYS A 1 276 ? 5.332 -14.153 -18.652 1.00 59.16 276 LYS A C 1
ATOM 2285 O O . LYS A 1 276 ? 5.066 -13.078 -18.065 1.00 59.16 276 LYS A O 1
#